Protein AF-0000000081689411 (afdb_homodimer)

pLDDT: mean 75.85, std 24.06, range [35.38, 98.88]

Nearest PDB structures (foldseek):
  2xac-assembly1_B  TM=9.131E-01  e=1.372E-13  Homo sapiens
  2c7w-assembly1_B  TM=8.868E-01  e=1.298E-13  Homo sapiens
  2xac-assembly1_A  TM=8.589E-01  e=7.054E-14  Homo sapiens
  1wq9-assembly1_B  TM=8.775E-01  e=4.631E-09  Daboia russelii russelii
  1wq8-assembly1_A  TM=8.478E-01  e=1.064E-08  Vipera aspis aspis

Solvent-accessible surface area (backbone atoms only — not comparable to full-atom values): 17034 Å² total; per-residue (Å²): 138,80,83,76,71,68,72,66,72,72,66,72,79,63,80,76,63,74,76,72,62,80,69,72,66,68,80,60,80,71,72,71,72,73,62,43,47,45,69,59,41,38,64,66,14,37,49,29,57,34,72,40,74,42,76,59,72,72,83,62,87,64,90,66,76,68,44,52,44,54,45,27,36,62,40,33,37,50,37,55,36,50,99,43,89,63,35,37,54,37,68,78,31,68,50,78,43,39,33,34,34,35,38,38,40,91,93,48,71,44,82,42,76,46,77,42,74,28,31,77,31,41,43,70,40,74,58,76,68,67,62,61,60,54,50,49,53,54,50,58,72,71,96,139,81,83,76,71,71,70,69,73,69,71,71,75,66,76,78,65,74,75,73,63,81,69,72,67,68,80,61,82,72,73,70,73,74,62,41,48,46,68,59,41,39,65,66,13,37,47,30,56,34,69,41,74,42,76,59,69,71,82,63,84,66,90,68,78,68,44,53,45,54,45,27,38,63,40,32,38,50,36,53,37,50,100,43,87,63,36,36,53,38,68,76,33,68,48,78,43,38,32,33,35,36,38,38,38,91,93,48,72,43,84,44,74,45,78,42,72,27,30,75,31,40,42,68,39,74,56,75,66,68,62,60,61,54,52,50,50,53,52,57,72,71,96

Structure (mmCIF, N/CA/C/O backbone):
data_AF-0000000081689411-model_v1
#
loop_
_entity.id
_entity.type
_entity.pdbx_description
1 polymer 'Vascular endothelial growth factor B'
#
loop_
_atom_site.group_PDB
_atom_site.id
_atom_site.type_symbol
_atom_site.label_atom_id
_atom_site.label_alt_id
_atom_site.label_comp_id
_atom_site.label_asym_id
_atom_site.label_entity_id
_atom_site.label_seq_id
_atom_site.pdbx_PDB_ins_code
_atom_site.Cartn_x
_atom_site.Cartn_y
_atom_site.Cartn_z
_atom_site.occupancy
_atom_site.B_iso_or_equiv
_atom_site.auth_seq_id
_atom_site.auth_comp_id
_atom_site.auth_asym_id
_atom_site.auth_atom_id
_atom_site.pdbx_PDB_model_num
ATOM 1 N N . MET A 1 1 ? 79.625 0.496 47.969 1 36 1 MET A N 1
ATOM 2 C CA . MET A 1 1 ? 78.188 0.434 47.844 1 36 1 MET A CA 1
ATOM 3 C C . MET A 1 1 ? 77.75 1.036 46.5 1 36 1 MET A C 1
ATOM 5 O O . MET A 1 1 ? 78.125 2.16 46.188 1 36 1 MET A O 1
ATOM 9 N N . SER A 1 2 ? 77.312 0.194 45.281 1 45.03 2 SER A N 1
ATOM 10 C CA . SER A 1 2 ? 77.312 0.283 43.844 1 45.03 2 SER A CA 1
ATOM 11 C C . SER A 1 2 ? 76.188 1.103 43.312 1 45.03 2 SER A C 1
ATOM 13 O O . SER A 1 2 ? 75.062 1 43.875 1 45.03 2 SER A O 1
ATOM 15 N N . PRO A 1 3 ? 76.375 2.379 42.75 1 55.69 3 PRO A N 1
ATOM 16 C CA . PRO A 1 3 ? 75.5 3.455 42.312 1 55.69 3 PRO A CA 1
ATOM 17 C C . PRO A 1 3 ? 74.375 2.969 41.375 1 55.69 3 PRO A C 1
ATOM 19 O O . PRO A 1 3 ? 73.5 3.748 41 1 55.69 3 PRO A O 1
ATOM 22 N N . LEU A 1 4 ? 74.5 1.721 40.781 1 51.88 4 LEU A N 1
ATOM 23 C CA . LEU A 1 4 ? 73.625 1.243 39.719 1 51.88 4 LEU A CA 1
ATOM 24 C C . LEU A 1 4 ? 72.25 1.013 40.188 1 51.88 4 LEU A C 1
ATOM 26 O O . LEU A 1 4 ? 71.312 0.823 39.375 1 51.88 4 LEU A O 1
ATOM 30 N N . LEU A 1 5 ? 71.938 0.82 41.5 1 50.09 5 LEU A N 1
ATOM 31 C CA . LEU A 1 5 ? 70.688 0.304 42 1 50.09 5 LEU A CA 1
ATOM 32 C C . LEU A 1 5 ? 69.562 1.363 41.875 1 50.09 5 LEU A C 1
ATOM 34 O O . LEU A 1 5 ? 68.375 1.051 42 1 50.09 5 LEU A O 1
ATOM 38 N N . ARG A 1 6 ? 69.938 2.643 41.844 1 43.47 6 ARG A N 1
ATOM 39 C CA . ARG A 1 6 ? 68.938 3.672 42.094 1 43.47 6 ARG A CA 1
ATOM 40 C C . ARG A 1 6 ? 68 3.803 40.906 1 43.47 6 ARG A C 1
ATOM 42 O O . ARG A 1 6 ? 66.875 4.344 41.031 1 43.47 6 ARG A O 1
ATOM 49 N N . ARG A 1 7 ? 68.5 3.498 39.719 1 44.28 7 ARG A N 1
ATOM 50 C CA . ARG A 1 7 ? 67.75 4.02 38.594 1 44.28 7 ARG A CA 1
ATOM 51 C C . ARG A 1 7 ? 66.5 3.221 38.344 1 44.28 7 ARG A C 1
ATOM 53 O O . ARG A 1 7 ? 65.688 3.561 37.469 1 44.28 7 ARG A O 1
ATOM 60 N N . LEU A 1 8 ? 66.312 2.053 39.031 1 43.28 8 LEU A N 1
ATOM 61 C CA . LEU A 1 8 ? 65.312 1.148 38.469 1 43.28 8 LEU A CA 1
ATOM 62 C C . LEU A 1 8 ? 63.938 1.599 38.844 1 43.28 8 LEU A C 1
ATOM 64 O O . LEU A 1 8 ? 62.969 1.192 38.188 1 43.28 8 LEU A O 1
ATOM 68 N N . LEU A 1 9 ? 63.844 2.307 39.969 1 40.19 9 LEU A N 1
ATOM 69 C CA . LEU A 1 9 ? 62.5 2.174 40.5 1 40.19 9 LEU A CA 1
ATOM 70 C C . LEU A 1 9 ? 61.531 3.104 39.781 1 40.19 9 LEU A C 1
ATOM 72 O O . LEU A 1 9 ? 60.344 3.182 40.156 1 40.19 9 LEU A O 1
ATOM 76 N N . LEU A 1 10 ? 62 4.016 38.906 1 39.66 10 LEU A N 1
ATOM 77 C CA . LEU A 1 10 ? 61.125 5.141 38.656 1 39.66 10 LEU A CA 1
ATOM 78 C C . LEU A 1 10 ? 59.969 4.734 37.75 1 39.66 10 LEU A C 1
ATOM 80 O O . LEU A 1 10 ? 59.094 5.559 37.438 1 39.66 10 LEU A O 1
ATOM 84 N N . ALA A 1 11 ? 60 3.553 37.125 1 39.16 11 ALA A N 1
ATOM 85 C CA . ALA A 1 11 ? 59.219 3.547 35.906 1 39.16 11 ALA A CA 1
ATOM 86 C C . ALA A 1 11 ? 57.719 3.512 36.188 1 39.16 11 ALA A C 1
ATOM 88 O O . ALA A 1 11 ? 56.906 3.684 35.281 1 39.16 11 ALA A O 1
ATOM 89 N N . ALA A 1 12 ? 57.312 3.029 37.312 1 41.09 12 ALA A N 1
ATOM 90 C CA . ALA A 1 12 ? 56 2.408 37.25 1 41.09 12 ALA A CA 1
ATOM 91 C C . ALA A 1 12 ? 54.906 3.461 37.25 1 41.09 12 ALA A C 1
ATOM 93 O O . ALA A 1 12 ? 53.719 3.129 37.344 1 41.09 12 ALA A O 1
ATOM 94 N N . LEU A 1 13 ? 55.25 4.629 37.5 1 42.66 13 LEU A N 1
ATOM 95 C CA . LEU A 1 13 ? 54.062 5.449 37.781 1 42.66 13 LEU A CA 1
ATOM 96 C C . LEU A 1 13 ? 53.219 5.641 36.531 1 42.66 13 LEU A C 1
ATOM 98 O O . LEU A 1 13 ? 53.219 6.727 35.938 1 42.66 13 LEU A O 1
ATOM 102 N N . LEU A 1 14 ? 53.344 4.691 35.562 1 36.78 14 LEU A N 1
ATOM 103 C CA . LEU A 1 14 ? 52.625 5.016 34.344 1 36.78 14 LEU A CA 1
ATOM 104 C C . LEU A 1 14 ? 51.188 5.441 34.656 1 36.78 14 LEU A C 1
ATOM 106 O O . LEU A 1 14 ? 50.688 5.156 35.75 1 36.78 14 LEU A O 1
ATOM 110 N N . GLN A 1 15 ? 50.438 5.891 33.531 1 42.25 15 GLN A N 1
ATOM 111 C CA . GLN A 1 15 ? 49.406 6.762 32.938 1 42.25 15 GLN A CA 1
ATOM 112 C C . GLN A 1 15 ? 48 6.281 33.281 1 42.25 15 GLN A C 1
ATOM 114 O O . GLN A 1 15 ? 47.531 5.297 32.719 1 42.25 15 GLN A O 1
ATOM 119 N N . LEU A 1 16 ? 47.75 6.02 34.562 1 43.03 16 LEU A N 1
ATOM 120 C CA . LEU A 1 16 ? 46.344 5.738 34.781 1 43.03 16 LEU A CA 1
ATOM 121 C C . LEU A 1 16 ? 45.469 6.809 34.156 1 43.03 16 LEU A C 1
ATOM 123 O O . LEU A 1 16 ? 45.344 7.91 34.688 1 43.03 16 LEU A O 1
ATOM 127 N N . ALA A 1 17 ? 45.688 7.109 32.844 1 45.69 17 ALA A N 1
ATOM 128 C CA . ALA A 1 17 ? 44.719 8.031 32.281 1 45.69 17 ALA A CA 1
ATOM 129 C C . ALA A 1 17 ? 43.281 7.598 32.625 1 45.69 17 ALA A C 1
ATOM 131 O O . ALA A 1 17 ? 42.938 6.418 32.5 1 45.69 17 ALA A O 1
ATOM 132 N N . PRO A 1 18 ? 42.656 8.289 33.656 1 48.94 18 PRO A N 1
ATOM 133 C CA . PRO A 1 18 ? 41.25 7.965 33.875 1 48.94 18 PRO A CA 1
ATOM 134 C C . PRO A 1 18 ? 40.5 7.754 32.531 1 48.94 18 PRO A C 1
ATOM 136 O O . PRO A 1 18 ? 40.875 8.336 31.516 1 48.94 18 PRO A O 1
ATOM 139 N N . ALA A 1 19 ? 40.156 6.48 32.219 1 45.59 19 ALA A N 1
ATOM 140 C CA . ALA A 1 19 ? 39.219 6.227 31.141 1 45.59 19 ALA A CA 1
ATOM 141 C C . ALA A 1 19 ? 38.062 7.227 31.156 1 45.59 19 ALA A C 1
ATOM 143 O O . ALA A 1 19 ? 37.312 7.297 32.125 1 45.59 19 ALA A O 1
ATOM 144 N N . GLN A 1 20 ? 38.375 8.492 30.75 1 45.47 20 GLN A N 1
ATOM 145 C CA . GLN A 1 20 ? 37.188 9.336 30.562 1 45.47 20 GLN A CA 1
ATOM 146 C C . GLN A 1 20 ? 36.062 8.555 29.906 1 45.47 20 GLN A C 1
ATOM 148 O O . GLN A 1 20 ? 36.281 7.828 28.938 1 45.47 20 GLN A O 1
ATOM 153 N N . GLY A 1 21 ? 35.219 7.953 30.719 1 43.81 21 GLY A N 1
ATOM 154 C CA . GLY A 1 21 ? 34.031 7.312 30.172 1 43.81 21 GLY A CA 1
ATOM 155 C C . GLY A 1 21 ? 33.438 8.039 28.969 1 43.81 21 GLY A C 1
ATOM 156 O O . GLY A 1 21 ? 33.781 9.203 28.734 1 43.81 21 GLY A O 1
ATOM 157 N N . PRO A 1 22 ? 33.125 7.312 27.922 1 45.5 22 PRO A N 1
ATOM 158 C CA . PRO A 1 22 ? 32.531 7.973 26.766 1 45.5 22 PRO A CA 1
ATOM 159 C C . PRO A 1 22 ? 31.547 9.07 27.156 1 45.5 22 PRO A C 1
ATOM 161 O O . PRO A 1 22 ? 30.719 8.875 28.047 1 45.5 22 PRO A O 1
ATOM 164 N N . VAL A 1 23 ? 32.062 10.336 27.406 1 43.22 23 VAL A N 1
ATOM 165 C CA . VAL A 1 23 ? 31.062 11.414 27.422 1 43.22 23 VAL A CA 1
ATOM 166 C C . VAL A 1 23 ? 29.953 11.109 26.422 1 43.22 23 VAL A C 1
ATOM 168 O O . VAL A 1 23 ? 30.203 10.906 25.234 1 43.22 23 VAL A O 1
ATOM 171 N N . SER A 1 24 ? 28.891 10.453 26.828 1 40.69 24 SER A N 1
ATOM 172 C CA . SER A 1 24 ? 27.719 10.484 25.969 1 40.69 24 SER A CA 1
ATOM 173 C C . SER A 1 24 ? 27.547 11.852 25.328 1 40.69 24 SER A C 1
ATOM 175 O O . SER A 1 24 ? 27.438 12.867 26.016 1 40.69 24 SER A O 1
ATOM 177 N N . GLN A 1 25 ? 28.406 12.109 24.266 1 41.09 25 GLN A N 1
ATOM 178 C CA . GLN A 1 25 ? 28.109 13.328 23.516 1 41.09 25 GLN A CA 1
ATOM 179 C C . GLN A 1 25 ? 26.641 13.703 23.641 1 41.09 25 GLN A C 1
ATOM 181 O O . GLN A 1 25 ? 25.766 12.828 23.609 1 41.09 25 GLN A O 1
ATOM 186 N N . PRO A 1 26 ? 26.281 14.742 24.438 1 43.5 26 PRO A N 1
ATOM 187 C CA . PRO A 1 26 ? 24.891 15.156 24.281 1 43.5 26 PRO A CA 1
ATOM 188 C C . PRO A 1 26 ? 24.328 14.867 22.891 1 43.5 26 PRO A C 1
ATOM 190 O O . PRO A 1 26 ? 25.094 14.781 21.922 1 43.5 26 PRO A O 1
ATOM 193 N N . ASP A 1 27 ? 23.188 14.195 22.797 1 40.81 27 ASP A N 1
ATOM 194 C CA . ASP A 1 27 ? 22.469 14.195 21.531 1 40.81 27 ASP A CA 1
ATOM 195 C C . ASP A 1 27 ? 22.719 15.492 20.766 1 40.81 27 ASP A C 1
ATOM 197 O O . ASP A 1 27 ? 22.562 16.578 21.312 1 40.81 27 ASP A O 1
ATOM 201 N N . ALA A 1 28 ? 23.828 15.594 19.891 1 43.38 28 ALA A N 1
ATOM 202 C CA . ALA A 1 28 ? 23.969 16.734 19 1 43.38 28 ALA A CA 1
ATOM 203 C C . ALA A 1 28 ? 22.641 17.5 18.859 1 43.38 28 ALA A C 1
ATOM 205 O O . ALA A 1 28 ? 21.578 16.922 19.062 1 43.38 28 ALA A O 1
ATOM 206 N N . PRO A 1 29 ? 22.594 18.797 18.797 1 42.62 29 PRO A N 1
ATOM 207 C CA . PRO A 1 29 ? 21.328 19.438 18.422 1 42.62 29 PRO A CA 1
ATOM 208 C C . PRO A 1 29 ? 20.438 18.531 17.562 1 42.62 29 PRO A C 1
ATOM 210 O O . PRO A 1 29 ? 20.953 17.688 16.812 1 42.62 29 PRO A O 1
ATOM 213 N N . GLY A 1 30 ? 19.266 18.141 18.016 1 41.47 30 GLY A N 1
ATOM 214 C CA . GLY A 1 30 ? 18.188 17.375 17.406 1 41.47 30 GLY A CA 1
ATOM 215 C C . GLY A 1 30 ? 18.141 17.5 15.898 1 41.47 30 GLY A C 1
ATOM 216 O O . GLY A 1 30 ? 18.172 18.609 15.359 1 41.47 30 GLY A O 1
ATOM 217 N N . HIS A 1 31 ? 18.922 16.797 15.109 1 46.66 31 HIS A N 1
ATOM 218 C CA . HIS A 1 31 ? 18.656 16.703 13.68 1 46.66 31 HIS A CA 1
ATOM 219 C C . HIS A 1 31 ? 17.234 17.156 13.352 1 46.66 31 HIS A C 1
ATOM 221 O O . HIS A 1 31 ? 16.266 16.469 13.688 1 46.66 31 HIS A O 1
ATOM 227 N N . GLN A 1 32 ? 16.953 18.328 13.586 1 52.88 32 GLN A N 1
ATOM 228 C CA . GLN A 1 32 ? 15.656 18.812 13.102 1 52.88 32 GLN A CA 1
ATOM 229 C C . GLN A 1 32 ? 15.203 18.031 11.875 1 52.88 32 GLN A C 1
ATOM 231 O O . GLN A 1 32 ? 15.859 18.062 10.836 1 52.88 32 GLN A O 1
ATOM 236 N N . LYS A 1 33 ? 14.75 16.891 12.055 1 65.88 33 LYS A N 1
ATOM 237 C CA . LYS A 1 33 ? 14.227 16.078 10.969 1 65.88 33 LYS A CA 1
ATOM 238 C C . LYS A 1 33 ? 13.57 16.938 9.891 1 65.88 33 LYS A C 1
ATOM 240 O O . LYS A 1 33 ? 12.75 17.812 10.195 1 65.88 33 LYS A O 1
ATOM 245 N N . LYS A 1 34 ? 14.258 17.141 8.742 1 86.31 34 LYS A N 1
ATOM 246 C CA . LYS A 1 34 ? 13.844 17.859 7.539 1 86.31 34 LYS A CA 1
ATOM 247 C C . LYS A 1 34 ? 12.359 17.672 7.266 1 86.31 34 LYS A C 1
ATOM 249 O O . LYS A 1 34 ? 11.852 16.547 7.348 1 86.31 34 LYS A O 1
ATOM 254 N N . VAL A 1 35 ? 11.625 18.828 7.223 1 96.5 35 VAL A N 1
ATOM 255 C CA . VAL A 1 35 ? 10.211 18.828 6.848 1 96.5 35 VAL A CA 1
ATOM 256 C C . VAL A 1 35 ? 10.07 18.531 5.359 1 96.5 35 VAL A C 1
ATOM 258 O O . VAL A 1 35 ? 10.742 19.141 4.527 1 96.5 35 VAL A O 1
ATOM 261 N N . VAL A 1 36 ? 9.312 17.562 5.051 1 98.06 36 VAL A N 1
ATOM 262 C CA . VAL A 1 36 ? 9.023 17.281 3.648 1 98.06 36 VAL A CA 1
ATOM 263 C C . VAL A 1 36 ? 8.227 18.438 3.039 1 98.06 36 VAL A C 1
ATOM 265 O O . VAL A 1 36 ? 7.191 18.828 3.578 1 98.06 36 VAL A O 1
ATOM 268 N N . SER A 1 37 ? 8.711 18.969 1.986 1 98.25 37 SER A N 1
ATOM 269 C CA . SER A 1 37 ? 8.086 20.125 1.372 1 98.25 37 SER A CA 1
ATOM 270 C C . SER A 1 37 ? 6.695 19.797 0.844 1 98.25 37 SER A C 1
ATOM 272 O O . SER A 1 37 ? 6.406 18.641 0.536 1 98.25 37 SER A O 1
ATOM 274 N N . TRP A 1 38 ? 5.91 20.812 0.629 1 98 38 TRP A N 1
ATOM 275 C CA . TRP A 1 38 ? 4.551 20.625 0.137 1 98 38 TRP A CA 1
ATOM 276 C C . TRP A 1 38 ? 4.555 20 -1.255 1 98 38 TRP A C 1
ATOM 278 O O . TRP A 1 38 ? 3.746 19.125 -1.548 1 98 38 TRP A O 1
ATOM 288 N N . ILE A 1 39 ? 5.438 20.484 -2.088 1 98.06 39 ILE A N 1
ATOM 289 C CA . ILE A 1 39 ? 5.504 19.984 -3.457 1 98.06 39 ILE A CA 1
ATOM 290 C C . ILE A 1 39 ? 5.812 18.484 -3.449 1 98.06 39 ILE A C 1
ATOM 292 O O . ILE A 1 39 ? 5.227 17.719 -4.219 1 98.06 39 ILE A O 1
ATOM 296 N N . ASP A 1 40 ? 6.746 18.094 -2.637 1 98.12 40 ASP A N 1
ATOM 297 C CA . ASP A 1 40 ? 7.113 16.672 -2.541 1 98.12 40 ASP A CA 1
ATOM 298 C C . ASP A 1 40 ? 5.969 15.852 -1.963 1 98.12 40 ASP A C 1
ATOM 300 O O . ASP A 1 40 ? 5.695 14.742 -2.436 1 98.12 40 ASP A O 1
ATOM 304 N N . VAL A 1 41 ? 5.281 16.406 -0.93 1 98.38 41 VAL A N 1
ATOM 305 C CA . VAL A 1 41 ? 4.145 15.719 -0.33 1 98.38 41 VAL A CA 1
ATOM 306 C C . VAL A 1 41 ? 3.061 15.492 -1.383 1 98.38 41 VAL A C 1
ATOM 308 O O . VAL A 1 41 ? 2.566 14.375 -1.544 1 98.38 41 VAL A O 1
ATOM 311 N N . TYR A 1 42 ? 2.766 16.562 -2.15 1 97.75 42 TYR A N 1
ATOM 312 C CA . TYR A 1 42 ? 1.709 16.5 -3.154 1 97.75 42 TYR A CA 1
ATOM 313 C C . TYR A 1 42 ? 2.051 15.508 -4.254 1 97.75 42 TYR A C 1
ATOM 315 O O . TYR A 1 42 ? 1.226 14.664 -4.617 1 97.75 42 TYR A O 1
ATOM 323 N N . ALA A 1 43 ? 3.246 15.492 -4.73 1 98.12 43 ALA A N 1
ATOM 324 C CA . ALA A 1 43 ? 3.68 14.641 -5.836 1 98.12 43 ALA A CA 1
ATOM 325 C C . ALA A 1 43 ? 3.613 13.164 -5.449 1 98.12 43 ALA A C 1
ATOM 327 O O . ALA A 1 43 ? 3.236 12.32 -6.266 1 98.12 43 ALA A O 1
ATOM 328 N N . ARG A 1 44 ? 3.947 12.875 -4.242 1 98.31 44 ARG A N 1
ATOM 329 C CA . ARG A 1 44 ? 3.998 11.484 -3.795 1 98.31 44 ARG A CA 1
ATOM 330 C C . ARG A 1 44 ? 2.598 10.945 -3.525 1 98.31 44 ARG A C 1
ATOM 332 O O . ARG A 1 44 ? 2.377 9.734 -3.566 1 98.31 44 ARG A O 1
ATOM 339 N N . ALA A 1 45 ? 1.71 11.875 -3.357 1 98.38 45 ALA A N 1
ATOM 340 C CA . ALA A 1 45 ? 0.396 11.445 -2.887 1 98.38 45 ALA A CA 1
ATOM 341 C C . ALA A 1 45 ? -0.586 11.312 -4.047 1 98.38 45 ALA A C 1
ATOM 343 O O . ALA A 1 45 ? -1.661 10.727 -3.895 1 98.38 45 ALA A O 1
ATOM 344 N N . THR A 1 46 ? -0.19 11.797 -5.148 1 98.44 46 THR A N 1
ATOM 345 C CA . THR A 1 46 ? -1.107 11.875 -6.277 1 98.44 46 THR A CA 1
ATOM 346 C C . THR A 1 46 ? -1.476 10.477 -6.77 1 98.44 46 THR A C 1
ATOM 348 O O . THR A 1 46 ? -0.754 9.516 -6.512 1 98.44 46 THR A O 1
ATOM 351 N N . CYS A 1 47 ? -2.598 10.359 -7.5 1 98.81 47 CYS A N 1
ATOM 352 C CA . CYS A 1 47 ? -3.121 9.141 -8.109 1 98.81 47 CYS A CA 1
ATOM 353 C C . CYS A 1 47 ? -2.104 8.531 -9.07 1 98.81 47 CYS A C 1
ATOM 355 O O . CYS A 1 47 ? -1.759 9.141 -10.086 1 98.81 47 CYS A O 1
ATOM 357 N N . GLN A 1 48 ? -1.645 7.305 -8.812 1 98.81 48 GLN A N 1
ATOM 358 C CA . GLN A 1 48 ? -0.636 6.602 -9.594 1 98.81 48 GLN A CA 1
ATOM 359 C C . GLN A 1 48 ? -0.579 5.121 -9.219 1 98.81 48 GLN A C 1
ATOM 361 O O . GLN A 1 48 ? -1.117 4.719 -8.188 1 98.81 48 GLN A O 1
ATOM 366 N N . PRO A 1 49 ? 0.027 4.336 -10.055 1 98.88 49 PRO A N 1
ATOM 367 C CA . PRO A 1 49 ? 0.248 2.955 -9.617 1 98.88 49 PRO A CA 1
ATOM 368 C C . PRO A 1 49 ? 1.122 2.865 -8.367 1 98.88 49 PRO A C 1
ATOM 370 O O . PRO A 1 49 ? 2.127 3.574 -8.258 1 98.88 49 PRO A O 1
ATOM 373 N N . ARG A 1 50 ? 0.689 2.018 -7.434 1 98.81 50 ARG A N 1
ATOM 374 C CA . ARG A 1 50 ? 1.409 1.836 -6.18 1 98.81 50 ARG A CA 1
ATOM 375 C C . ARG A 1 50 ? 1.53 0.357 -5.824 1 98.81 50 ARG A C 1
ATOM 377 O O . ARG A 1 50 ? 0.606 -0.422 -6.066 1 98.81 50 ARG A O 1
ATOM 384 N N . GLU A 1 51 ? 2.645 0.103 -5.266 1 98.62 51 GLU A N 1
ATOM 385 C CA . GLU A 1 51 ? 2.828 -1.271 -4.809 1 98.62 51 GLU A CA 1
ATOM 386 C C . GLU A 1 51 ? 1.961 -1.571 -3.59 1 98.62 51 GLU A C 1
ATOM 388 O O . GLU A 1 51 ? 2.029 -0.861 -2.584 1 98.62 51 GLU A O 1
ATOM 393 N N . VAL A 1 52 ? 1.12 -2.623 -3.676 1 98.31 52 VAL A N 1
ATOM 394 C CA . VAL A 1 52 ? 0.269 -3.014 -2.557 1 98.31 52 VAL A CA 1
ATOM 395 C C . VAL A 1 52 ? 0.424 -4.508 -2.285 1 98.31 52 VAL A C 1
ATOM 397 O O . VAL A 1 52 ? 0.822 -5.266 -3.172 1 98.31 52 VAL A O 1
ATOM 400 N N . VAL A 1 53 ? 0.194 -4.805 -1.091 1 97.88 53 VAL A N 1
ATOM 401 C CA . VAL A 1 53 ? 0.236 -6.203 -0.679 1 97.88 53 VAL A CA 1
ATOM 402 C C . VAL A 1 53 ? -1.135 -6.844 -0.885 1 97.88 53 VAL A C 1
ATOM 404 O O . VAL A 1 53 ? -2.15 -6.309 -0.438 1 97.88 53 VAL A O 1
ATOM 407 N N . VAL A 1 54 ? -1.152 -7.988 -1.494 1 96.25 54 VAL A N 1
ATOM 408 C CA . VAL A 1 54 ? -2.389 -8.727 -1.738 1 96.25 54 VAL A CA 1
ATOM 409 C C . VAL A 1 54 ? -2.277 -10.133 -1.157 1 96.25 54 VAL A C 1
ATOM 411 O O . VAL A 1 54 ? -1.368 -10.891 -1.513 1 96.25 54 VAL A O 1
ATOM 414 N N . PRO A 1 55 ? -3.189 -10.484 -0.266 1 93.81 55 PRO A N 1
ATOM 415 C CA . PRO A 1 55 ? -3.152 -11.859 0.245 1 93.81 55 PRO A CA 1
ATOM 416 C C . PRO A 1 55 ? -3.457 -12.898 -0.831 1 93.81 55 PRO A C 1
ATOM 418 O O . PRO A 1 55 ? -4.285 -12.656 -1.713 1 93.81 55 PRO A O 1
ATOM 421 N N . LEU A 1 56 ? -2.734 -13.945 -0.741 1 90.69 56 LEU A N 1
ATOM 422 C CA . LEU A 1 56 ? -3.039 -15.055 -1.638 1 90.69 56 LEU A CA 1
ATOM 423 C C . LEU A 1 56 ? -3.975 -16.062 -0.968 1 90.69 56 LEU A C 1
ATOM 425 O O . LEU A 1 56 ? -3.766 -16.438 0.188 1 90.69 56 LEU A O 1
ATOM 429 N N . THR A 1 57 ? -5.297 -16 -1.292 1 78 57 THR A N 1
ATOM 430 C CA . THR A 1 57 ? -6.207 -17 -0.731 1 78 57 THR A CA 1
ATOM 431 C C . THR A 1 57 ? -6.664 -17.969 -1.807 1 78 57 THR A C 1
ATOM 433 O O . THR A 1 57 ? -6.809 -17.609 -2.973 1 78 57 THR A O 1
ATOM 436 N N . MET A 1 58 ? -6.348 -19.156 -1.64 1 59.69 58 MET A N 1
ATOM 437 C CA . MET A 1 58 ? -6.902 -20.125 -2.584 1 59.69 58 MET A CA 1
ATOM 438 C C . MET A 1 58 ? -8.359 -20.422 -2.26 1 59.69 58 MET A C 1
ATOM 440 O O . MET A 1 58 ? -8.75 -20.469 -1.091 1 59.69 58 MET A O 1
ATOM 444 N N . GLU A 1 59 ? -9.305 -19.875 -3.207 1 54.78 59 GLU A N 1
ATOM 445 C CA . GLU A 1 59 ? -10.664 -20.406 -3.043 1 54.78 59 GLU A CA 1
ATOM 446 C C . GLU A 1 59 ? -10.648 -21.891 -2.727 1 54.78 59 GLU A C 1
ATOM 448 O O . GLU A 1 59 ? -10.078 -22.688 -3.479 1 54.78 59 GLU A O 1
ATOM 453 N N . LEU A 1 60 ? -10.344 -22.094 -1.636 1 49.69 60 LEU A N 1
ATOM 454 C CA . LEU A 1 60 ? -10.25 -23.5 -1.275 1 49.69 60 LEU A CA 1
ATOM 455 C C . LEU A 1 60 ? -11.508 -24.266 -1.695 1 49.69 60 LEU A C 1
ATOM 457 O O . LEU A 1 60 ? -12.617 -23.859 -1.364 1 49.69 60 LEU A O 1
ATOM 461 N N . MET A 1 61 ? -11.602 -24.641 -2.814 1 49.06 61 MET A N 1
ATOM 462 C CA . MET A 1 61 ? -12.758 -25.5 -3.088 1 49.06 61 MET A CA 1
ATOM 463 C C . MET A 1 61 ? -12.648 -26.828 -2.332 1 49.06 61 MET A C 1
ATOM 465 O O . MET A 1 61 ? -13.625 -27.562 -2.229 1 49.06 61 MET A O 1
ATOM 469 N N . GLY A 1 62 ? -11.477 -27.203 -1.577 1 50.31 62 GLY A N 1
ATOM 470 C CA . GLY A 1 62 ? -11.461 -28.484 -0.906 1 50.31 62 GLY A CA 1
ATOM 471 C C . GLY A 1 62 ? -10.719 -28.469 0.417 1 50.31 62 GLY A C 1
ATOM 472 O O . GLY A 1 62 ? -10.352 -27.391 0.908 1 50.31 62 GLY A O 1
ATOM 473 N N . THR A 1 63 ? -10.766 -29.656 1.331 1 50.75 63 THR A N 1
ATOM 474 C CA . THR A 1 63 ? -10.438 -30 2.711 1 50.75 63 THR A CA 1
ATOM 475 C C . THR A 1 63 ? -8.969 -29.75 3.002 1 50.75 63 THR A C 1
ATOM 477 O O . THR A 1 63 ? -8.531 -29.828 4.152 1 50.75 63 THR A O 1
ATOM 480 N N . VAL A 1 64 ? -8.141 -29.984 2.08 1 52.91 64 VAL A N 1
ATOM 481 C CA . VAL A 1 64 ? -6.742 -30.016 2.488 1 52.91 64 VAL A CA 1
ATOM 482 C C . VAL A 1 64 ? -6.199 -28.594 2.58 1 52.91 64 VAL A C 1
ATOM 484 O O . VAL A 1 64 ? -6.453 -27.766 1.7 1 52.91 64 VAL A O 1
ATOM 487 N N . ALA A 1 65 ? -5.863 -28.328 3.709 1 57.59 65 ALA A N 1
ATOM 488 C CA . ALA A 1 65 ? -5.297 -27.031 4.059 1 57.59 65 ALA A CA 1
ATOM 489 C C . ALA A 1 65 ? -4.145 -26.656 3.127 1 57.59 65 ALA A C 1
ATOM 491 O O . ALA A 1 65 ? -3.127 -27.359 3.088 1 57.59 65 ALA A O 1
ATOM 492 N N . LYS A 1 66 ? -4.379 -26.203 1.913 1 66.38 66 LYS A N 1
ATOM 493 C CA . LYS A 1 66 ? -3.318 -25.766 1.015 1 66.38 66 LYS A CA 1
ATOM 494 C C . LYS A 1 66 ? -2.768 -24.406 1.441 1 66.38 66 LYS A C 1
ATOM 496 O O . LYS A 1 66 ? -3.529 -23.516 1.827 1 66.38 66 LYS A O 1
ATOM 501 N N . GLN A 1 67 ? -1.376 -24.547 1.636 1 84 67 GLN A N 1
ATOM 502 C CA . GLN A 1 67 ? -0.694 -23.297 1.964 1 84 67 GLN A CA 1
ATOM 503 C C . GLN A 1 67 ? 0.062 -22.75 0.756 1 84 67 GLN A C 1
ATOM 505 O O . GLN A 1 67 ? 0.762 -23.5 0.066 1 84 67 GLN A O 1
ATOM 510 N N . LEU A 1 68 ? -0.146 -21.562 0.434 1 89.81 68 LEU A N 1
ATOM 511 C CA . LEU A 1 68 ? 0.646 -20.859 -0.576 1 89.81 68 LEU A CA 1
ATOM 512 C C . LEU A 1 68 ? 1.808 -20.109 0.066 1 89.81 68 LEU A C 1
ATOM 514 O O . LEU A 1 68 ? 1.645 -19.484 1.115 1 89.81 68 LEU A O 1
ATOM 518 N N . VAL A 1 69 ? 2.914 -20.328 -0.616 1 92.81 69 VAL A N 1
ATOM 519 C CA . VAL A 1 69 ? 4.109 -19.656 -0.114 1 92.81 69 VAL A CA 1
ATOM 520 C C . VAL A 1 69 ? 4.742 -18.828 -1.227 1 92.81 69 VAL A C 1
ATOM 522 O O . VAL A 1 69 ? 5.246 -19.375 -2.211 1 92.81 69 VAL A O 1
ATOM 525 N N . PRO A 1 70 ? 4.914 -17.5 -1.043 1 94.88 70 PRO A N 1
ATOM 526 C CA . PRO A 1 70 ? 4.387 -16.781 0.119 1 94.88 70 PRO A CA 1
ATOM 527 C C . PRO A 1 70 ? 2.859 -16.734 0.137 1 94.88 70 PRO A C 1
ATOM 529 O O . PRO A 1 70 ? 2.213 -17.156 -0.827 1 94.88 70 PRO A O 1
ATOM 532 N N . SER A 1 71 ? 2.322 -16.281 1.314 1 93.12 71 SER A N 1
ATOM 533 C CA . SER A 1 71 ? 0.875 -16.234 1.486 1 93.12 71 SER A CA 1
ATOM 534 C C . SER A 1 71 ? 0.31 -14.906 0.965 1 93.12 71 SER A C 1
ATOM 536 O O . SER A 1 71 ? -0.895 -14.664 1.061 1 93.12 71 SER A O 1
ATOM 538 N N . CYS A 1 72 ? 1.204 -14 0.569 1 96.19 72 CYS A N 1
ATOM 539 C CA . CYS A 1 72 ? 0.809 -12.742 -0.061 1 96.19 72 CYS A CA 1
ATOM 540 C C . CYS A 1 72 ? 1.784 -12.359 -1.167 1 96.19 72 CYS A C 1
ATOM 542 O O . CYS A 1 72 ? 2.852 -12.961 -1.296 1 96.19 72 CYS A O 1
ATOM 544 N N . VAL A 1 73 ? 1.42 -11.445 -1.971 1 97.69 73 VAL A N 1
ATOM 545 C CA . VAL A 1 73 ? 2.289 -10.938 -3.023 1 97.69 73 VAL A CA 1
ATOM 546 C C . VAL A 1 73 ? 2.127 -9.422 -3.133 1 97.69 73 VAL A C 1
ATOM 548 O O . VAL A 1 73 ? 1.2 -8.844 -2.557 1 97.69 73 VAL A O 1
ATOM 551 N N . THR A 1 74 ? 3.055 -8.805 -3.816 1 98.38 74 THR A N 1
ATOM 552 C CA . THR A 1 74 ? 2.922 -7.379 -4.102 1 98.38 74 THR A CA 1
ATOM 553 C C . THR A 1 74 ? 2.598 -7.152 -5.574 1 98.38 74 THR A C 1
ATOM 555 O O . THR A 1 74 ? 3.137 -7.832 -6.449 1 98.38 74 THR A O 1
ATOM 558 N N . VAL A 1 75 ? 1.683 -6.309 -5.801 1 98.25 75 VAL A N 1
ATOM 559 C CA . VAL A 1 75 ? 1.315 -5.922 -7.16 1 98.25 75 VAL A CA 1
ATOM 560 C C . VAL A 1 75 ? 1.109 -4.41 -7.23 1 98.25 75 VAL A C 1
ATOM 562 O O . VAL A 1 75 ? 0.905 -3.758 -6.203 1 98.25 75 VAL A O 1
ATOM 565 N N . GLN A 1 76 ? 1.165 -3.898 -8.461 1 98.62 76 GLN A N 1
ATOM 566 C CA . GLN A 1 76 ? 0.872 -2.486 -8.68 1 98.62 76 GLN A CA 1
ATOM 567 C C . GLN A 1 76 ? -0.628 -2.252 -8.828 1 98.62 76 GLN A C 1
ATOM 569 O O . GLN A 1 76 ? -1.275 -2.869 -9.68 1 98.62 76 GLN A O 1
ATOM 574 N N . ARG A 1 77 ? -1.196 -1.369 -7.973 1 98.81 77 ARG A N 1
ATOM 575 C CA . ARG A 1 77 ? -2.594 -0.957 -8.055 1 98.81 77 ARG A CA 1
ATOM 576 C C . ARG A 1 77 ? -2.725 0.559 -7.941 1 98.81 77 ARG A C 1
ATOM 578 O O . ARG A 1 77 ? -1.956 1.203 -7.227 1 98.81 77 ARG A O 1
ATOM 585 N N . CYS A 1 78 ? -3.666 1.068 -8.648 1 98.88 78 CYS A N 1
ATOM 586 C CA . CYS A 1 78 ? -3.877 2.51 -8.586 1 98.88 78 CYS A CA 1
ATOM 587 C C . CYS A 1 78 ? -4.297 2.939 -7.184 1 98.88 78 CYS A C 1
ATOM 589 O O . CYS A 1 78 ? -5.152 2.305 -6.562 1 98.88 78 CYS A O 1
ATOM 591 N N . GLY A 1 79 ? -3.658 4.055 -6.746 1 98.56 79 GLY A N 1
ATOM 592 C CA . GLY A 1 79 ? -3.979 4.637 -5.449 1 98.56 79 GLY A CA 1
ATOM 593 C C . GLY A 1 79 ? -3.475 6.059 -5.293 1 98.56 79 GLY A C 1
ATOM 594 O O . GLY A 1 79 ? -2.746 6.562 -6.152 1 98.56 79 GLY A O 1
ATOM 595 N N . GLY A 1 80 ? -3.793 6.625 -4.18 1 98.38 80 GLY A N 1
ATOM 596 C CA . GLY A 1 80 ? -3.537 8.039 -3.947 1 98.38 80 GLY A CA 1
ATOM 597 C C . GLY A 1 80 ? -4.793 8.891 -3.992 1 98.38 80 GLY A C 1
ATOM 598 O O . GLY A 1 80 ? -5.906 8.359 -4.016 1 98.38 80 GLY A O 1
ATOM 599 N N . CYS A 1 81 ? -4.566 10.164 -3.904 1 96.75 81 CYS A N 1
ATOM 600 C CA . CYS A 1 81 ? -5.727 11.039 -3.85 1 96.75 81 CYS A CA 1
ATOM 601 C C . CYS A 1 81 ? -5.805 11.922 -5.094 1 96.75 81 CYS A C 1
ATOM 603 O O . CYS A 1 81 ? -4.809 12.094 -5.801 1 96.75 81 CYS A O 1
ATOM 605 N N . CYS A 1 82 ? -6.949 12.398 -5.336 1 97 82 CYS A N 1
ATOM 606 C CA . CYS A 1 82 ? -7.234 13.297 -6.453 1 97 82 CYS A CA 1
ATOM 607 C C . CYS A 1 82 ? -7.418 14.727 -5.965 1 97 82 CYS A C 1
ATOM 609 O O . CYS A 1 82 ? -7.645 14.961 -4.777 1 97 82 CYS A O 1
ATOM 611 N N . PRO A 1 83 ? -7.23 15.742 -6.875 1 92.81 83 PRO A N 1
ATOM 612 C CA . PRO A 1 83 ? -7.328 17.141 -6.457 1 92.81 83 PRO A CA 1
ATOM 613 C C . PRO A 1 83 ? -8.734 17.531 -5.992 1 92.81 83 PRO A C 1
ATOM 615 O O . PRO A 1 83 ? -8.891 18.453 -5.188 1 92.81 83 PRO A O 1
ATOM 618 N N . ASP A 1 84 ? -9.688 16.797 -6.469 1 89 84 ASP A N 1
ATOM 619 C CA . ASP A 1 84 ? -11.086 17.078 -6.145 1 89 84 ASP A CA 1
ATOM 620 C C . ASP A 1 84 ? -11.766 15.852 -5.539 1 89 84 ASP A C 1
ATOM 622 O O . ASP A 1 84 ? -11.57 14.727 -6.004 1 89 84 ASP A O 1
ATOM 626 N N . ASP A 1 85 ? -12.719 16.094 -4.641 1 84.81 85 ASP A N 1
ATOM 627 C CA . ASP A 1 85 ? -13.406 15 -3.949 1 84.81 85 ASP A CA 1
ATOM 628 C C . ASP A 1 85 ? -14.383 14.281 -4.883 1 84.81 85 ASP A C 1
ATOM 630 O O . ASP A 1 85 ? -14.781 13.148 -4.617 1 84.81 85 ASP A O 1
ATOM 634 N N . GLY A 1 86 ? -14.781 14.984 -5.832 1 92 86 GLY A N 1
ATOM 635 C CA . GLY A 1 86 ? -15.695 14.375 -6.789 1 92 86 GLY A CA 1
ATOM 636 C C . GLY A 1 86 ? -15.008 13.406 -7.734 1 92 86 GLY A C 1
ATOM 637 O O . GLY A 1 86 ? -15.664 12.742 -8.531 1 92 86 GLY A O 1
ATOM 638 N N . LEU A 1 87 ? -13.727 13.367 -7.672 1 96.56 87 LEU A N 1
ATOM 639 C CA . LEU A 1 87 ? -12.945 12.492 -8.539 1 96.56 87 LEU A CA 1
ATOM 640 C C . LEU A 1 87 ? -12.5 11.234 -7.789 1 96.56 87 LEU A C 1
ATOM 642 O O . LEU A 1 87 ? -12.391 11.25 -6.562 1 96.56 87 LEU A O 1
ATOM 646 N N . GLU A 1 88 ? -12.289 10.188 -8.562 1 97.44 88 GLU A N 1
ATOM 647 C CA . GLU A 1 88 ? -11.758 8.938 -8.023 1 97.44 88 GLU A CA 1
ATOM 648 C C . GLU A 1 88 ? -10.578 8.445 -8.852 1 97.44 88 GLU A C 1
ATOM 650 O O . GLU A 1 88 ? -10.547 8.625 -10.07 1 97.44 88 GLU A O 1
ATOM 655 N N . CYS A 1 89 ? -9.633 7.887 -8.188 1 98.5 89 CYS A N 1
ATOM 656 C CA . CYS A 1 89 ? -8.445 7.336 -8.836 1 98.5 89 CYS A CA 1
ATOM 657 C C . CYS A 1 89 ? -8.742 5.965 -9.43 1 98.5 89 CYS A C 1
ATOM 659 O O . CYS A 1 89 ? -8.992 5.004 -8.703 1 98.5 89 CYS A O 1
ATOM 661 N N . VAL A 1 90 ? -8.625 5.848 -10.75 1 98.56 90 VAL A N 1
ATOM 662 C CA . VAL A 1 90 ? -9.039 4.609 -11.398 1 98.56 90 VAL A CA 1
ATOM 663 C C . VAL A 1 90 ? -7.953 4.148 -12.375 1 98.56 90 VAL A C 1
ATOM 665 O O . VAL A 1 90 ? -7.199 4.969 -12.906 1 98.56 90 VAL A O 1
ATOM 668 N N . PRO A 1 91 ? -7.863 2.854 -12.609 1 98.62 91 PRO A N 1
ATOM 669 C CA . PRO A 1 91 ? -6.914 2.355 -13.609 1 98.62 91 PRO A CA 1
ATOM 670 C C . PRO A 1 91 ? -7.355 2.648 -15.039 1 98.62 91 PRO A C 1
ATOM 672 O O . PRO A 1 91 ? -8.539 2.529 -15.359 1 98.62 91 PRO A O 1
ATOM 675 N N . THR A 1 92 ? -6.453 3.039 -15.805 1 98.69 92 THR A N 1
ATOM 676 C CA . THR A 1 92 ? -6.727 3.234 -17.219 1 98.69 92 THR A CA 1
ATOM 677 C C . THR A 1 92 ? -5.832 2.34 -18.078 1 98.69 92 THR A C 1
ATOM 679 O O . THR A 1 92 ? -6.016 2.244 -19.297 1 98.69 92 THR A O 1
ATOM 682 N N . GLY A 1 93 ? -4.789 1.754 -17.484 1 98.62 93 GLY A N 1
ATOM 683 C CA . GLY A 1 93 ? -3.924 0.746 -18.078 1 98.62 93 GLY A CA 1
ATOM 684 C C . GLY A 1 93 ? -3.598 -0.391 -17.125 1 98.62 93 GLY A C 1
ATOM 685 O O . GLY A 1 93 ? -3.352 -0.164 -15.938 1 98.62 93 GLY A O 1
ATOM 686 N N . GLN A 1 94 ? -3.732 -1.554 -17.656 1 97.88 94 GLN A N 1
ATOM 687 C CA . GLN A 1 94 ? -3.432 -2.707 -16.812 1 97.88 94 GLN A CA 1
ATOM 688 C C . GLN A 1 94 ? -2.893 -3.869 -17.641 1 97.88 94 GLN A C 1
ATOM 690 O O . GLN A 1 94 ? -3.025 -3.877 -18.875 1 97.88 94 GLN A O 1
ATOM 695 N N . HIS A 1 95 ? -2.238 -4.777 -17.016 1 97.56 95 HIS A N 1
ATOM 696 C CA . HIS A 1 95 ? -1.715 -5.988 -17.641 1 97.56 95 HIS A CA 1
ATOM 697 C C . HIS A 1 95 ? -1.58 -7.117 -16.625 1 97.56 95 HIS A C 1
ATOM 699 O O . HIS A 1 95 ? -1.677 -6.887 -15.414 1 97.56 95 HIS A O 1
ATOM 705 N N . GLN A 1 96 ? -1.428 -8.289 -17.141 1 97.25 96 GLN A N 1
ATOM 706 C CA . GLN A 1 96 ? -1.245 -9.453 -16.281 1 97.25 96 GLN A CA 1
ATOM 707 C C . GLN A 1 96 ? 0.234 -9.719 -16.016 1 97.25 96 GLN A C 1
ATOM 709 O O . GLN A 1 96 ? 1.069 -9.547 -16.906 1 97.25 96 GLN A O 1
ATOM 714 N N . VAL A 1 97 ? 0.497 -10.109 -14.836 1 97.19 97 VAL A N 1
ATOM 715 C CA . VAL A 1 97 ? 1.834 -10.547 -14.445 1 97.19 97 VAL A CA 1
ATOM 716 C C . VAL A 1 97 ? 1.782 -11.984 -13.938 1 97.19 97 VAL A C 1
ATOM 718 O O . VAL A 1 97 ? 0.903 -12.336 -13.148 1 97.19 97 VAL A O 1
ATOM 721 N N . ARG A 1 98 ? 2.684 -12.75 -14.383 1 97.69 98 ARG A N 1
ATOM 722 C CA . ARG A 1 98 ? 2.771 -14.117 -13.898 1 97.69 98 ARG A CA 1
ATOM 723 C C . ARG A 1 98 ? 3.826 -14.25 -12.805 1 97.69 98 ARG A C 1
ATOM 725 O O . ARG A 1 98 ? 4.945 -13.758 -12.953 1 97.69 98 ARG A O 1
ATOM 732 N N . MET A 1 99 ? 3.518 -15.016 -11.773 1 97.06 99 MET A N 1
ATOM 733 C CA . MET A 1 99 ? 4.395 -15.156 -10.609 1 97.06 99 MET A CA 1
ATOM 734 C C . MET A 1 99 ? 4.492 -16.625 -10.188 1 97.06 99 MET A C 1
ATOM 736 O O . MET A 1 99 ? 3.496 -17.344 -10.203 1 97.06 99 MET A O 1
ATOM 740 N N . GLN A 1 1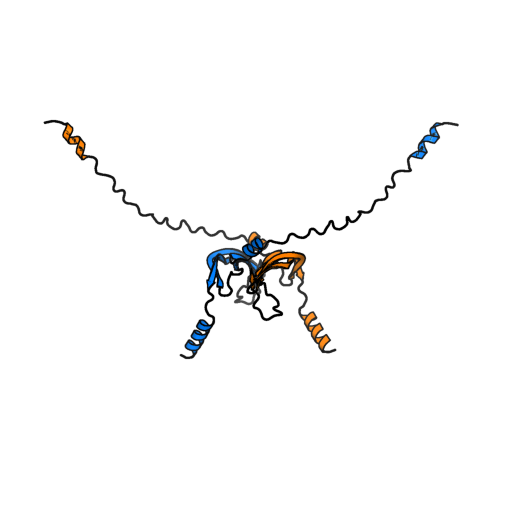00 ? 5.688 -16.906 -9.82 1 97.12 100 GLN A N 1
ATOM 741 C CA . GLN A 1 100 ? 5.855 -18.234 -9.242 1 97.12 100 GLN A CA 1
ATOM 742 C C . GLN A 1 100 ? 5.438 -18.266 -7.777 1 97.12 100 GLN A C 1
ATOM 744 O O . GLN A 1 100 ? 5.754 -17.344 -7.02 1 97.12 100 GLN A O 1
ATOM 749 N N . ILE A 1 101 ? 4.734 -19.344 -7.473 1 94.38 101 ILE A N 1
ATOM 750 C CA . ILE A 1 101 ? 4.25 -19.562 -6.113 1 94.38 101 ILE A CA 1
ATOM 751 C C . ILE A 1 101 ? 4.461 -21.016 -5.707 1 94.38 101 ILE A C 1
ATOM 753 O O . ILE A 1 101 ? 4.211 -21.922 -6.496 1 94.38 101 ILE A O 1
ATOM 757 N N . LEU A 1 102 ? 4.902 -21.188 -4.5 1 93.12 102 LEU A N 1
ATOM 758 C CA . LEU A 1 102 ? 5.016 -22.547 -3.979 1 93.12 102 LEU A CA 1
ATOM 759 C C . LEU A 1 102 ? 3.709 -22.984 -3.328 1 93.12 102 LEU A C 1
ATOM 761 O O . LEU A 1 102 ? 3.201 -22.328 -2.428 1 93.12 102 LEU A O 1
ATOM 765 N N . MET A 1 103 ? 3.215 -24.141 -3.803 1 88.88 103 MET A N 1
ATOM 766 C CA . MET A 1 103 ? 2.004 -24.734 -3.242 1 88.88 103 MET A CA 1
ATOM 767 C C . MET A 1 103 ? 2.34 -25.922 -2.359 1 88.88 103 MET A C 1
ATOM 769 O O . MET A 1 103 ? 2.854 -26.938 -2.844 1 88.88 103 MET A O 1
ATOM 773 N N . ILE A 1 104 ? 2.014 -25.734 -1.146 1 85.19 104 ILE A N 1
ATOM 774 C CA . ILE A 1 104 ? 2.377 -26.781 -0.202 1 85.19 104 ILE A CA 1
ATOM 775 C C . ILE A 1 104 ? 1.132 -27.578 0.187 1 85.19 104 ILE A C 1
ATOM 777 O O . ILE A 1 104 ? 0.155 -27 0.681 1 85.19 104 ILE A O 1
ATOM 781 N N . ARG A 1 105 ? 1.105 -28.875 -0.181 1 80.94 105 ARG A N 1
ATOM 782 C CA . ARG A 1 105 ? 0.083 -29.844 0.213 1 80.94 105 ARG A CA 1
ATOM 783 C C . ARG A 1 105 ? 0.71 -31.062 0.856 1 80.94 105 ARG A C 1
ATOM 785 O O . ARG A 1 105 ? 1.401 -31.844 0.188 1 80.94 105 ARG A O 1
ATOM 792 N N . TYR A 1 106 ? 0.541 -31.188 2.117 1 76.06 106 TYR A N 1
ATOM 793 C CA . TYR A 1 106 ? 1.184 -32.312 2.773 1 76.06 106 TYR A CA 1
ATOM 794 C C . TYR A 1 106 ? 0.752 -33.625 2.133 1 76.06 106 TYR A C 1
ATOM 796 O O . TYR A 1 106 ? -0.442 -33.875 1.941 1 76.06 106 TYR A O 1
ATOM 804 N N . PRO A 1 107 ? 1.576 -34.344 1.787 1 81.31 107 PRO A N 1
ATOM 805 C CA . PRO A 1 107 ? 3.018 -34.281 2.045 1 81.31 107 PRO A CA 1
ATOM 806 C C . PRO A 1 107 ? 3.797 -33.688 0.872 1 81.31 107 PRO A C 1
ATOM 808 O O . PRO A 1 107 ? 5.027 -33.781 0.846 1 81.31 107 PRO A O 1
ATOM 811 N N . SER A 1 108 ? 3.217 -33.25 -0.114 1 86 108 SER A N 1
ATOM 812 C CA . SER A 1 108 ? 3.895 -32.812 -1.322 1 86 108 SER A CA 1
ATOM 813 C C . SER A 1 108 ? 3.816 -31.281 -1.461 1 86 108 SER A C 1
ATOM 815 O O . SER A 1 108 ? 3.012 -30.625 -0.789 1 86 108 SER A O 1
ATOM 817 N N . SER A 1 109 ? 4.891 -30.719 -2.107 1 88 109 SER A N 1
ATOM 818 C CA . SER A 1 109 ? 4.879 -29.328 -2.514 1 88 109 SER A CA 1
ATOM 819 C C . SER A 1 109 ? 5.176 -29.172 -4.004 1 88 109 SER A C 1
ATOM 821 O O . SER A 1 109 ? 5.879 -30 -4.586 1 88 109 SER A O 1
ATOM 823 N N . GLN A 1 110 ? 4.488 -28.141 -4.547 1 91.06 110 GLN A N 1
ATOM 824 C CA . GLN A 1 110 ? 4.68 -27.891 -5.973 1 91.06 110 GLN A CA 1
ATOM 825 C C . GLN A 1 110 ? 4.879 -26.406 -6.246 1 91.06 110 GLN A C 1
ATOM 827 O O . GLN A 1 110 ? 4.211 -25.562 -5.641 1 91.06 110 GLN A O 1
ATOM 832 N N . LEU A 1 111 ? 5.832 -26.219 -7.156 1 93.62 111 LEU A N 1
ATOM 833 C CA . LEU A 1 111 ? 6.016 -24.859 -7.637 1 93.62 111 LEU A CA 1
ATOM 834 C C . LEU A 1 111 ? 5.047 -24.547 -8.773 1 93.62 111 LEU A C 1
ATOM 836 O O . LEU A 1 111 ? 5.145 -25.125 -9.852 1 93.62 111 LEU A O 1
ATOM 840 N N . GLY A 1 112 ? 4.133 -23.672 -8.492 1 93.19 112 GLY A N 1
ATOM 841 C CA . GLY A 1 112 ? 3.15 -23.266 -9.484 1 93.19 112 GLY A CA 1
ATOM 842 C C . GLY A 1 112 ? 3.268 -21.812 -9.891 1 93.19 112 GLY A C 1
ATOM 843 O O . GLY A 1 112 ? 4.223 -21.125 -9.508 1 93.19 112 GLY A O 1
ATOM 844 N N . GLU A 1 113 ? 2.332 -21.406 -10.859 1 93.06 113 GLU A N 1
ATOM 845 C CA . GLU A 1 113 ? 2.307 -20.031 -11.32 1 93.06 113 GLU A CA 1
ATOM 846 C C . GLU A 1 113 ? 0.907 -19.438 -11.203 1 93.06 113 GLU A C 1
ATOM 848 O O . GLU A 1 113 ? -0.091 -20.141 -11.391 1 93.06 113 GLU A O 1
ATOM 853 N N . MET A 1 114 ? 0.933 -18.188 -10.867 1 91.62 114 MET A N 1
ATOM 854 C CA . MET A 1 114 ? -0.325 -17.453 -10.789 1 91.62 114 MET A CA 1
ATOM 855 C C . MET A 1 114 ? -0.243 -16.156 -11.594 1 91.62 114 MET A C 1
ATOM 857 O O . MET A 1 114 ? 0.813 -15.523 -11.656 1 91.62 114 MET A O 1
ATOM 861 N N . SER A 1 115 ? -1.396 -15.82 -12.219 1 94.25 115 SER A N 1
ATOM 862 C CA . SER A 1 115 ? -1.481 -14.555 -12.953 1 94.25 115 SER A CA 1
ATOM 863 C C . SER A 1 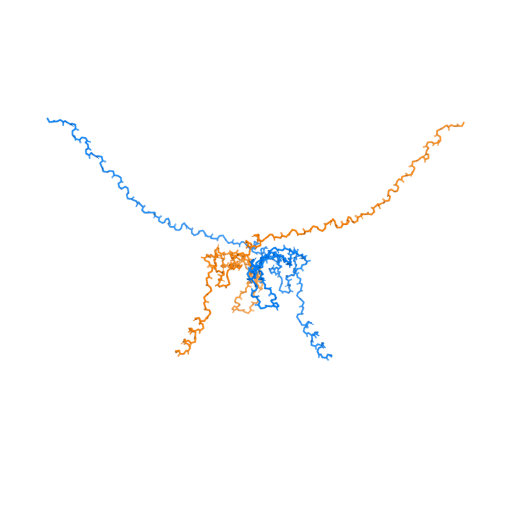115 ? -2.258 -13.508 -12.164 1 94.25 115 SER A C 1
ATOM 865 O O . SER A 1 115 ? -3.371 -13.773 -11.703 1 94.25 115 SER A O 1
ATOM 867 N N . LEU A 1 116 ? -1.61 -12.375 -12.039 1 94.75 116 LEU A N 1
ATOM 868 C CA . LEU A 1 116 ? -2.248 -11.297 -11.289 1 94.75 116 LEU A CA 1
ATOM 869 C C . LEU A 1 116 ? -2.309 -10.023 -12.125 1 94.75 116 LEU A C 1
ATOM 871 O O . LEU A 1 116 ? -1.438 -9.781 -12.961 1 94.75 116 LEU A O 1
ATOM 875 N N . GLU A 1 117 ? -3.264 -9.273 -11.852 1 96.62 117 GLU A N 1
ATOM 876 C CA . GLU A 1 117 ? -3.432 -8.008 -12.555 1 96.62 117 GLU A CA 1
ATOM 877 C C . GLU A 1 117 ? -2.602 -6.902 -11.914 1 96.62 117 GLU A C 1
ATOM 879 O O . GLU A 1 117 ? -2.607 -6.742 -10.695 1 96.62 117 GLU A O 1
ATOM 884 N N . GLU A 1 118 ? -1.91 -6.18 -12.766 1 97.88 118 GLU A N 1
ATOM 885 C CA . GLU A 1 118 ? -1.2 -4.98 -12.336 1 97.88 118 GLU A CA 1
ATOM 886 C C . GLU A 1 118 ? -1.663 -3.754 -13.117 1 97.88 118 GLU A C 1
ATOM 888 O O . GLU A 1 118 ? -1.977 -3.852 -14.305 1 97.88 118 GLU A O 1
ATOM 893 N N . HIS A 1 119 ? -1.753 -2.684 -12.391 1 98.69 119 HIS A N 1
ATOM 894 C CA . HIS A 1 119 ? -2.113 -1.415 -13.016 1 98.69 119 HIS A CA 1
ATOM 895 C C . HIS A 1 119 ? -0.874 -0.669 -13.5 1 98.69 119 HIS A C 1
ATOM 897 O O . HIS A 1 119 ? 0.109 -0.545 -12.766 1 98.69 119 HIS A O 1
ATOM 903 N N . SER A 1 120 ? -0.918 -0.204 -14.781 1 98.69 120 SER A N 1
ATOM 904 C CA . SER A 1 120 ? 0.237 0.484 -15.352 1 98.69 120 SER A CA 1
ATOM 905 C C . SER A 1 120 ? -0.034 1.976 -15.516 1 98.69 120 SER A C 1
ATOM 907 O O . SER A 1 120 ? 0.899 2.773 -15.633 1 98.69 120 SER A O 1
ATOM 909 N N . GLN A 1 121 ? -1.369 2.303 -15.578 1 98.88 121 GLN A N 1
ATOM 910 C CA . GLN A 1 121 ? -1.764 3.701 -15.711 1 98.88 121 GLN A CA 1
ATOM 911 C C . GLN A 1 121 ? -3.008 4.004 -14.883 1 98.88 121 GLN A C 1
ATOM 913 O O . GLN A 1 121 ? -3.9 3.164 -14.766 1 98.88 121 GLN A O 1
ATOM 918 N N . CYS A 1 122 ? -3.041 5.188 -14.352 1 98.88 122 CYS A N 1
ATOM 919 C CA . CYS A 1 122 ? -4.145 5.629 -13.508 1 98.88 122 CYS A CA 1
ATOM 920 C C . CYS A 1 122 ? -4.562 7.051 -13.844 1 98.88 122 CYS A C 1
ATOM 922 O O . CYS A 1 122 ? -3.754 7.84 -14.344 1 98.88 122 CYS A O 1
ATOM 924 N N . GLU A 1 123 ? -5.773 7.324 -13.578 1 98.69 123 GLU A N 1
ATOM 925 C CA . GLU A 1 123 ? -6.281 8.68 -13.773 1 98.69 123 GLU A CA 1
ATOM 926 C C . GLU A 1 123 ? -7.387 9.008 -12.773 1 98.69 123 GLU A C 1
ATOM 928 O O . GLU A 1 123 ? -8.109 8.117 -12.328 1 98.69 123 GLU A O 1
ATOM 933 N N . CYS A 1 124 ? -7.469 10.25 -12.398 1 98.62 124 CYS A N 1
ATOM 934 C CA . CYS A 1 124 ? -8.625 10.734 -11.648 1 98.62 124 CYS A CA 1
ATOM 935 C C . CYS A 1 124 ? -9.805 11.008 -12.578 1 98.62 124 CYS A C 1
ATOM 937 O O . CYS A 1 124 ? -9.711 11.828 -13.484 1 98.62 124 CYS A O 1
ATOM 939 N N . ARG A 1 125 ? -10.852 10.289 -12.305 1 98.19 125 ARG A N 1
ATOM 940 C CA . ARG A 1 125 ? -12.055 10.414 -13.117 1 98.19 125 ARG A CA 1
ATOM 941 C C . ARG A 1 125 ? -13.281 10.68 -12.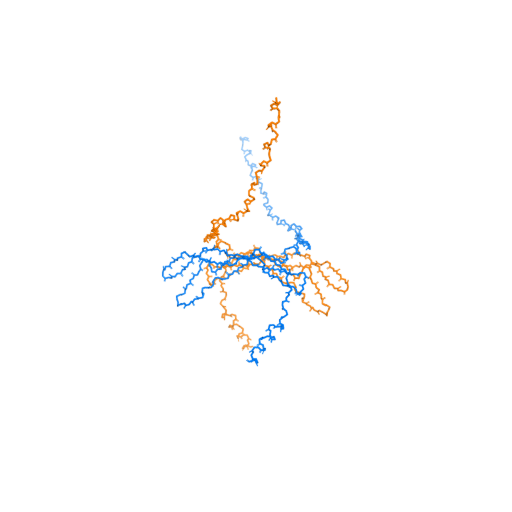242 1 98.19 125 ARG A C 1
ATOM 943 O O . ARG A 1 125 ? -13.281 10.359 -11.055 1 98.19 125 ARG A O 1
ATOM 950 N N . PRO A 1 126 ? -14.305 11.383 -12.75 1 96.94 126 PRO A N 1
ATOM 951 C CA . PRO A 1 126 ? -15.492 11.68 -11.945 1 96.94 126 PRO A CA 1
ATOM 952 C C . PRO A 1 126 ? -16.125 10.43 -11.352 1 96.94 126 PRO A C 1
ATOM 954 O O . PRO A 1 126 ? -16.25 9.406 -12.031 1 96.94 126 PRO A O 1
ATOM 957 N N . LYS A 1 127 ? -16.5 10.602 -10.062 1 94 127 LYS A N 1
ATOM 958 C CA . LYS A 1 127 ? -17.188 9.5 -9.406 1 94 127 LYS A CA 1
ATOM 959 C C . LYS A 1 127 ? -18.578 9.297 -9.992 1 94 127 LYS A C 1
ATOM 961 O O . LYS A 1 127 ? -19.266 10.273 -10.305 1 94 127 LYS A O 1
ATOM 966 N N . LYS A 1 128 ? -18.906 8.031 -10.32 1 82.5 128 LYS A N 1
ATOM 967 C CA . LYS A 1 128 ? -20.25 7.758 -10.805 1 82.5 128 LYS A CA 1
ATOM 968 C C . LYS A 1 128 ? -21.281 7.914 -9.688 1 82.5 128 LYS A C 1
ATOM 970 O O . LYS A 1 128 ? -21.047 7.477 -8.562 1 82.5 128 LYS A O 1
ATOM 975 N N . PRO A 1 129 ? -22.312 8.836 -9.805 1 69.19 129 PRO A N 1
ATOM 976 C CA . PRO A 1 129 ? -23.328 9.039 -8.781 1 69.19 129 PRO A CA 1
ATOM 977 C C . PRO A 1 129 ? -23.859 7.727 -8.203 1 69.19 129 PRO A C 1
ATOM 979 O O . PRO A 1 129 ? -24.016 6.746 -8.93 1 69.19 129 PRO A O 1
ATOM 982 N N . GLU A 1 130 ? -23.484 7.402 -7.02 1 57 130 GLU A N 1
ATOM 983 C CA . GLU A 1 130 ? -24.047 6.242 -6.344 1 57 130 GLU A CA 1
ATOM 984 C C . GLU A 1 130 ? -25.547 6.102 -6.66 1 57 130 GLU A C 1
ATOM 986 O O . GLU A 1 130 ? -26.109 5.016 -6.516 1 57 130 GLU A O 1
ATOM 991 N N . SER A 1 131 ? -26.297 7.129 -6.719 1 51.44 131 SER A N 1
ATOM 992 C CA . SER A 1 131 ? -27.75 7.066 -6.863 1 51.44 131 SER A CA 1
ATOM 993 C C . SER A 1 131 ? -28.141 6.277 -8.102 1 51.44 131 SER A C 1
ATOM 995 O O . SER A 1 131 ? -29.312 5.906 -8.266 1 51.44 131 SER A O 1
ATOM 997 N N . ALA A 1 132 ? -27.531 6.477 -9.195 1 47.22 132 ALA A N 1
ATOM 998 C CA . ALA A 1 132 ? -28.094 5.832 -10.375 1 47.22 132 ALA A CA 1
ATOM 999 C C . ALA A 1 132 ? -27.969 4.312 -10.289 1 47.22 132 ALA A C 1
ATOM 1001 O O . ALA A 1 132 ? -28.703 3.58 -10.953 1 47.22 132 ALA A O 1
ATOM 1002 N N . VAL A 1 133 ? -26.938 3.797 -9.656 1 49 133 VAL A N 1
ATOM 1003 C CA . VAL A 1 133 ? -26.844 2.348 -9.516 1 49 133 VAL A CA 1
ATOM 1004 C C . VAL A 1 133 ? -27.938 1.842 -8.586 1 49 133 VAL A C 1
ATOM 1006 O O . VAL A 1 133 ? -28.516 0.771 -8.812 1 49 133 VAL A O 1
ATOM 1009 N N . LYS A 1 134 ? -28.203 2.496 -7.488 1 49.12 134 LYS A N 1
ATOM 1010 C CA . LYS A 1 134 ? -29.312 2.088 -6.629 1 49.12 134 LYS A CA 1
ATOM 1011 C C . LYS A 1 134 ? -30.641 2.283 -7.332 1 49.12 134 LYS A C 1
ATOM 1013 O O . LYS A 1 134 ? -31.578 1.497 -7.137 1 49.12 134 LYS A O 1
ATOM 1018 N N . LEU A 1 135 ? -30.75 3.387 -8.023 1 47.91 135 LEU A N 1
ATOM 1019 C CA . LEU A 1 135 ? -32.031 3.6 -8.68 1 47.91 135 LEU A CA 1
ATOM 1020 C C . LEU A 1 135 ? -32.281 2.545 -9.758 1 47.91 135 LEU A C 1
ATOM 1022 O O . LEU A 1 135 ? -33.438 2.146 -9.992 1 47.91 135 LEU A O 1
ATOM 1026 N N . ASP A 1 136 ? -31.297 2.064 -10.344 1 49.19 136 ASP A N 1
ATOM 1027 C CA . ASP A 1 136 ? -31.5 1.04 -11.367 1 49.19 136 ASP A CA 1
ATOM 1028 C C . ASP A 1 136 ? -31.75 -0.327 -10.734 1 49.19 136 ASP A C 1
ATOM 1030 O O . ASP A 1 136 ? -32.5 -1.143 -11.281 1 49.19 136 ASP A O 1
ATOM 1034 N N . ARG A 1 137 ? -31.125 -0.572 -9.641 1 47.44 137 ARG A N 1
ATOM 1035 C CA . ARG A 1 137 ? -31.406 -1.819 -8.938 1 47.44 137 ARG A CA 1
ATOM 1036 C C . ARG A 1 137 ? -32.844 -1.848 -8.422 1 47.44 137 ARG A C 1
ATOM 1038 O O . ARG A 1 137 ? -33.531 -2.871 -8.523 1 47.44 137 ARG A O 1
ATOM 1045 N N . CYS A 1 138 ? -33.312 -0.805 -7.891 1 50.5 138 CYS A N 1
ATOM 1046 C CA . CYS A 1 138 ? -34.688 -0.733 -7.422 1 50.5 138 CYS A CA 1
ATOM 1047 C C . CYS A 1 138 ? -35.656 -0.816 -8.586 1 50.5 138 CYS A C 1
ATOM 1049 O O . CYS A 1 138 ? -36.75 -1.345 -8.438 1 50.5 138 CYS A O 1
ATOM 1051 N N . ARG A 1 139 ? -35.375 -0.235 -9.641 1 45.44 139 ARG A N 1
ATOM 1052 C CA . ARG A 1 139 ? -36.281 -0.333 -10.781 1 45.44 139 ARG A CA 1
ATOM 1053 C C . ARG A 1 139 ? -36.312 -1.756 -11.328 1 45.44 139 ARG A C 1
ATOM 1055 O O . ARG A 1 139 ? -37.344 -2.217 -11.797 1 45.44 139 ARG A O 1
ATOM 1062 N N . LYS A 1 140 ? -35.188 -2.504 -11.281 1 49.12 140 LYS A N 1
ATOM 1063 C CA . LYS A 1 140 ? -35.188 -3.871 -11.805 1 49.12 140 LYS A CA 1
ATOM 1064 C C . LYS A 1 140 ? -35.969 -4.809 -10.883 1 49.12 140 LYS A C 1
ATOM 1066 O O . LYS A 1 140 ? -36.531 -5.812 -11.336 1 49.12 140 LYS A O 1
ATOM 1071 N N . LEU A 1 141 ? -36.031 -4.508 -9.562 1 48.59 141 LEU A N 1
ATOM 1072 C CA . LEU A 1 141 ? -36.844 -5.316 -8.641 1 48.59 141 LEU A CA 1
ATOM 1073 C C . LEU A 1 141 ? -38.312 -4.922 -8.703 1 48.59 141 LEU A C 1
ATOM 1075 O O . LEU A 1 141 ? -39.156 -5.637 -8.18 1 48.59 141 LEU A O 1
ATOM 1079 N N . ARG A 1 142 ? -38.625 -3.811 -9.312 1 40.81 142 ARG A N 1
ATOM 1080 C CA . ARG A 1 142 ? -40.031 -3.436 -9.398 1 40.81 142 ARG A CA 1
ATOM 1081 C C . ARG A 1 142 ? -40.625 -3.855 -10.734 1 40.81 142 ARG A C 1
ATOM 1083 O O . ARG A 1 142 ? -41.812 -3.613 -10.992 1 40.81 142 ARG A O 1
ATOM 1090 N N . ARG A 1 143 ? -39.625 -4.23 -11.617 1 37.38 143 ARG A N 1
ATOM 1091 C CA . ARG A 1 143 ? -40.281 -4.828 -12.773 1 37.38 143 ARG A CA 1
ATOM 1092 C C . ARG A 1 143 ? -40.469 -6.332 -12.594 1 37.38 143 ARG A C 1
ATOM 1094 O O . ARG A 1 143 ? -39.562 -7 -12.055 1 37.38 143 ARG A O 1
ATOM 1101 N N . MET B 1 1 ? 17.656 12.586 -91.625 1 35.38 1 MET B N 1
ATOM 1102 C CA . MET B 1 1 ? 16.719 12.57 -90.5 1 35.38 1 MET B CA 1
ATOM 1103 C C . MET B 1 1 ? 17.422 12.32 -89.188 1 35.38 1 MET B C 1
ATOM 1105 O O . MET B 1 1 ? 18.234 11.398 -89.125 1 35.38 1 MET B O 1
ATOM 1109 N N . SER B 1 2 ? 17.641 13.375 -88.125 1 44.38 2 SER B N 1
ATOM 1110 C CA . SER B 1 2 ? 18.578 13.688 -87.062 1 44.38 2 SER B CA 1
ATOM 1111 C C . SER B 1 2 ? 18.297 12.836 -85.812 1 44.38 2 SER B C 1
ATOM 1113 O O . SER B 1 2 ? 17.141 12.562 -85.5 1 44.38 2 SER B O 1
ATOM 1115 N N . PRO B 1 3 ? 19.25 11.883 -85.375 1 55.12 3 PRO B N 1
ATOM 1116 C CA . PRO B 1 3 ? 19.25 10.836 -84.375 1 55.12 3 PRO B CA 1
ATOM 1117 C C . PRO B 1 3 ? 18.875 11.352 -83 1 55.12 3 PRO B C 1
ATOM 1119 O O . PRO B 1 3 ? 18.781 10.578 -82.062 1 55.12 3 PRO B O 1
ATOM 1122 N N . LEU B 1 4 ? 18.812 12.719 -82.812 1 50.38 4 LEU B N 1
ATOM 1123 C CA . LEU B 1 4 ? 18.719 13.328 -81.438 1 50.38 4 LEU B CA 1
ATOM 1124 C C . LEU B 1 4 ? 17.328 13.102 -80.875 1 50.38 4 LEU B C 1
ATOM 112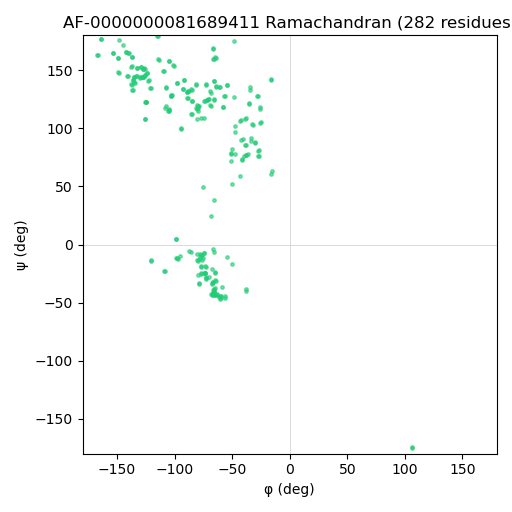6 O O . LEU B 1 4 ? 17.125 13.344 -79.688 1 50.38 4 LEU B O 1
ATOM 1130 N N . LEU B 1 5 ? 16.281 12.812 -81.625 1 49 5 LEU B N 1
ATOM 1131 C CA . LEU B 1 5 ? 14.898 12.844 -81.188 1 49 5 LEU B CA 1
ATOM 1132 C C . LEU B 1 5 ? 14.625 11.68 -80.188 1 49 5 LEU B C 1
ATOM 1134 O O . LEU B 1 5 ? 13.664 11.719 -79.438 1 49 5 LEU B O 1
ATOM 1138 N N . ARG B 1 6 ? 15.367 10.586 -80.312 1 38.66 6 ARG B N 1
ATOM 1139 C CA . ARG B 1 6 ? 14.906 9.367 -79.688 1 38.66 6 ARG B CA 1
ATOM 1140 C C . ARG B 1 6 ? 15.094 9.453 -78.188 1 38.66 6 ARG B C 1
ATOM 1142 O O . ARG B 1 6 ? 14.625 8.578 -77.438 1 38.66 6 ARG B O 1
ATOM 1149 N N . ARG B 1 7 ? 15.945 10.359 -77.688 1 43.41 7 ARG B N 1
ATOM 1150 C CA . ARG B 1 7 ? 16.359 10.18 -76.25 1 43.41 7 ARG B CA 1
ATOM 1151 C C . ARG B 1 7 ? 15.25 10.609 -75.312 1 43.41 7 ARG B C 1
ATOM 1153 O O . ARG B 1 7 ? 15.375 10.438 -74.125 1 43.41 7 ARG B O 1
ATOM 1160 N N . LEU B 1 8 ? 14.25 11.312 -75.875 1 42 8 LEU B N 1
ATOM 1161 C CA . LEU B 1 8 ? 13.469 12.047 -74.875 1 42 8 LEU B CA 1
ATOM 1162 C C . LEU B 1 8 ? 12.516 11.109 -74.125 1 42 8 LEU B C 1
ATOM 1164 O O . LEU B 1 8 ? 11.992 11.469 -73.062 1 42 8 LEU B O 1
ATOM 1168 N N . LEU B 1 9 ? 12.172 9.984 -74.812 1 38.59 9 LEU B N 1
ATOM 1169 C CA . LEU B 1 9 ? 10.898 9.477 -74.25 1 38.59 9 LEU B CA 1
ATOM 1170 C C . LEU B 1 9 ? 11.094 8.766 -72.938 1 38.59 9 LEU B C 1
ATOM 1172 O O . LEU B 1 9 ? 10.125 8.258 -72.375 1 38.59 9 LEU B O 1
ATOM 1176 N N . LEU B 1 10 ? 12.375 8.484 -72.5 1 38.62 10 LEU B N 1
ATOM 1177 C CA . LEU B 1 10 ? 12.406 7.32 -71.625 1 38.62 10 LEU B CA 1
ATOM 1178 C C . LEU B 1 10 ? 11.945 7.684 -70.188 1 38.62 10 LEU B C 1
ATOM 1180 O O . LEU B 1 10 ? 11.906 6.828 -69.312 1 38.62 10 LEU B O 1
ATOM 1184 N N . ALA B 1 11 ? 11.812 8.961 -69.812 1 38.25 11 ALA B N 1
ATOM 1185 C CA . ALA B 1 11 ? 12.07 9.125 -68.375 1 38.25 11 ALA B CA 1
ATOM 1186 C C . ALA B 1 11 ? 10.883 8.656 -67.562 1 38.25 11 ALA B C 1
ATOM 1188 O O . ALA B 1 11 ? 10.977 8.578 -66.312 1 38.25 11 ALA B O 1
ATOM 1189 N N . ALA B 1 12 ? 9.695 8.664 -68.125 1 39.97 12 ALA B N 1
ATOM 1190 C CA . ALA B 1 12 ? 8.648 8.922 -67.125 1 39.97 12 ALA B CA 1
ATOM 1191 C C . ALA B 1 12 ? 8.344 7.672 -66.312 1 39.97 12 ALA B C 1
ATOM 1193 O O . ALA B 1 12 ? 7.375 7.637 -65.562 1 39.97 12 ALA B O 1
ATOM 1194 N N . LEU B 1 13 ? 8.867 6.617 -66.688 1 41.88 13 LEU B N 1
ATOM 1195 C CA . LEU B 1 13 ? 8.227 5.5 -66 1 41.88 13 LEU B CA 1
ATOM 1196 C C . LEU B 1 13 ? 8.508 5.543 -64.5 1 41.88 13 LEU B C 1
ATOM 1198 O O . LEU B 1 13 ? 9.555 5.074 -64.062 1 41.88 13 LEU B O 1
ATOM 1202 N N . LEU B 1 14 ? 8.516 6.742 -63.906 1 38.75 14 LEU B N 1
ATOM 1203 C CA . LEU B 1 14 ? 8.75 6.734 -62.469 1 38.75 14 LEU B CA 1
ATOM 1204 C C . LEU B 1 14 ? 7.855 5.715 -61.75 1 38.75 14 LEU B C 1
ATOM 1206 O O . LEU B 1 14 ? 6.711 5.508 -62.156 1 38.75 14 LEU B O 1
ATOM 1210 N N . GLN B 1 15 ? 8.539 4.828 -60.938 1 42.81 15 GLN B N 1
ATOM 1211 C CA . GLN B 1 15 ? 8.344 3.648 -60.094 1 42.81 15 GLN B CA 1
ATOM 1212 C C . GLN B 1 15 ? 7.223 3.867 -59.094 1 42.81 15 GLN B C 1
ATOM 1214 O O . GLN B 1 15 ? 7.289 4.781 -58.281 1 42.81 15 GLN B O 1
ATOM 1219 N N . LEU B 1 16 ? 5.973 3.883 -59.562 1 43.78 16 LEU B N 1
ATOM 1220 C CA . LEU B 1 16 ? 4.879 3.76 -58.594 1 43.78 16 LEU B CA 1
ATOM 1221 C C . LEU B 1 16 ? 5.191 2.691 -57.562 1 43.78 16 LEU B C 1
ATOM 1223 O O . LEU B 1 16 ? 5.145 1.496 -57.875 1 43.78 16 LEU B O 1
ATOM 1227 N N . ALA B 1 17 ? 6.312 2.848 -56.812 1 46.34 17 ALA B N 1
ATOM 1228 C CA . ALA B 1 17 ? 6.477 1.894 -55.719 1 46.34 17 ALA B CA 1
ATOM 1229 C C . ALA B 1 17 ? 5.191 1.771 -54.906 1 46.34 17 ALA B C 1
ATOM 1231 O O . ALA B 1 17 ? 4.594 2.779 -54.531 1 46.34 17 ALA B O 1
ATOM 1232 N N . PRO B 1 18 ? 4.344 0.702 -55.219 1 49.38 18 PRO B N 1
ATOM 1233 C CA . PRO B 1 18 ? 3.207 0.538 -54.312 1 49.38 18 PRO B CA 1
ATOM 1234 C C . PRO B 1 18 ? 3.57 0.825 -52.844 1 49.38 18 PRO B C 1
ATOM 1236 O O . PRO B 1 18 ? 4.723 0.646 -52.438 1 49.38 18 PRO B O 1
ATOM 1239 N N . ALA B 1 19 ? 3.07 1.949 -52.312 1 46.22 19 ALA B N 1
ATOM 1240 C CA . ALA B 1 19 ? 3.137 2.176 -50.844 1 46.22 19 ALA B CA 1
ATOM 1241 C C . ALA B 1 19 ? 2.816 0.898 -50.094 1 46.22 19 ALA B C 1
ATOM 1243 O O . ALA B 1 19 ? 1.715 0.356 -50.219 1 46.22 19 ALA B O 1
ATOM 1244 N N . GLN B 1 20 ? 3.758 -0.07 -50.094 1 45.31 20 GLN B N 1
ATOM 1245 C CA . GLN B 1 20 ? 3.49 -1.166 -49.188 1 45.31 20 GLN B CA 1
ATOM 1246 C C . GLN B 1 20 ? 2.969 -0.643 -47.844 1 45.31 20 GLN B C 1
ATOM 1248 O O . GLN B 1 20 ? 3.527 0.3 -47.281 1 45.31 20 GLN B O 1
ATOM 1253 N N . GLY B 1 21 ? 1.648 -0.502 -47.719 1 44.5 21 GLY B N 1
ATOM 1254 C CA . GLY B 1 21 ? 1.087 -0.153 -46.438 1 44.5 21 GLY B CA 1
ATOM 1255 C C . GLY B 1 21 ? 1.843 -0.767 -45.25 1 44.5 21 GLY B C 1
ATOM 1256 O O . GLY B 1 21 ? 2.631 -1.695 -45.438 1 44.5 21 GLY B O 1
ATOM 1257 N N . PRO B 1 22 ? 2.09 0.007 -44.25 1 45.59 22 PRO B N 1
ATOM 1258 C CA . PRO B 1 22 ? 2.77 -0.559 -43.062 1 45.59 22 PRO B CA 1
ATOM 1259 C C . PRO B 1 22 ? 2.289 -1.969 -42.75 1 45.59 22 PRO B C 1
ATOM 1261 O O . PRO B 1 22 ? 1.082 -2.229 -42.719 1 45.59 22 PRO B O 1
ATOM 1264 N N . VAL B 1 23 ? 2.861 -3.021 -43.375 1 42.69 23 VAL B N 1
ATOM 1265 C CA . VAL B 1 23 ? 2.639 -4.34 -42.781 1 42.69 23 VAL B CA 1
ATOM 1266 C C . VAL B 1 23 ? 2.566 -4.219 -41.281 1 42.69 23 VAL B C 1
ATOM 1268 O O . VAL B 1 23 ? 3.502 -3.732 -40.625 1 42.69 23 VAL B O 1
ATOM 1271 N N . SER B 1 24 ? 1.417 -3.994 -40.719 1 40.69 24 SER B N 1
ATOM 1272 C CA . SER B 1 24 ? 1.323 -4.238 -39.281 1 40.69 24 SER B CA 1
ATOM 1273 C C . SER B 1 24 ? 2.154 -5.449 -38.875 1 40.69 24 SER B C 1
ATOM 1275 O O . SER B 1 24 ? 1.947 -6.555 -39.375 1 40.69 24 SER B O 1
ATOM 1277 N N . GLN B 1 25 ? 3.504 -5.242 -38.781 1 40.66 25 GLN B N 1
ATOM 1278 C CA . GLN B 1 25 ? 4.289 -6.328 -38.219 1 40.66 25 GLN B CA 1
ATOM 1279 C C . GLN B 1 25 ? 3.434 -7.191 -37.281 1 40.66 25 GLN B C 1
ATOM 1281 O O . GLN B 1 25 ? 2.619 -6.672 -36.531 1 40.66 25 GLN B O 1
ATOM 1286 N N . PRO B 1 26 ? 3.01 -8.406 -37.719 1 43.09 26 PRO B N 1
ATOM 1287 C CA . PRO B 1 26 ? 2.414 -9.227 -36.656 1 43.09 26 PRO B CA 1
ATOM 1288 C C . PRO B 1 26 ? 2.982 -8.906 -35.281 1 43.09 26 PRO B C 1
ATOM 1290 O O . PRO B 1 26 ? 4.109 -8.414 -35.156 1 43.09 26 PRO B O 1
ATOM 1293 N N . ASP B 1 27 ? 2.117 -8.633 -34.281 1 40.53 27 ASP B N 1
ATOM 1294 C CA . ASP B 1 27 ? 2.6 -8.664 -32.906 1 40.53 27 ASP B CA 1
ATOM 1295 C C . ASP B 1 27 ? 3.736 -9.672 -32.75 1 40.53 27 ASP B C 1
ATOM 1297 O O . ASP B 1 27 ? 3.617 -10.82 -33.188 1 40.53 27 ASP B O 1
ATOM 1301 N N . ALA B 1 28 ? 5.066 -9.266 -33 1 43.06 28 ALA B N 1
ATOM 1302 C CA . ALA B 1 28 ? 6.188 -10.148 -32.688 1 43.06 28 ALA B CA 1
ATOM 1303 C C . ALA B 1 28 ? 5.75 -11.273 -31.75 1 43.06 28 ALA B C 1
ATOM 1305 O O . ALA B 1 28 ? 4.758 -11.141 -31.016 1 43.06 28 ALA B O 1
ATOM 1306 N N . PRO B 1 29 ? 6.207 -12.492 -31.844 1 42.31 29 PRO B N 1
ATOM 1307 C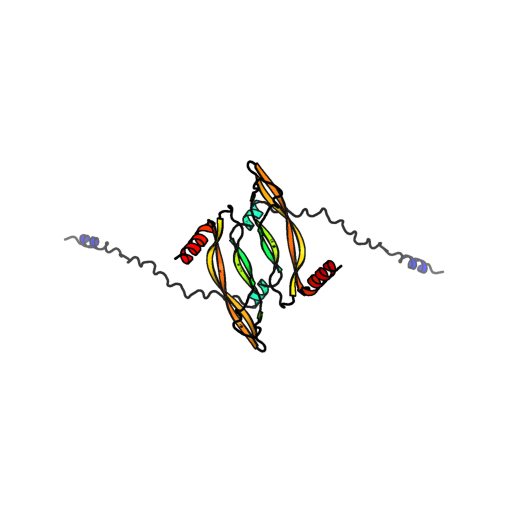 CA . PRO B 1 29 ? 5.934 -13.461 -30.781 1 42.31 29 PRO B CA 1
ATOM 1308 C C . PRO B 1 29 ? 5.695 -12.797 -29.438 1 42.31 29 PRO B C 1
ATOM 1310 O O . PRO B 1 29 ? 6.238 -11.719 -29.156 1 42.31 29 PRO B O 1
ATOM 1313 N N . GLY B 1 30 ? 4.535 -12.938 -28.812 1 41.38 30 GLY B N 1
ATOM 1314 C CA . GLY B 1 30 ? 4.039 -12.531 -27.516 1 41.38 30 GLY B CA 1
ATOM 1315 C C . GLY B 1 30 ? 5.137 -12.398 -26.469 1 41.38 30 GLY B C 1
ATOM 1316 O O . GLY B 1 30 ? 5.934 -13.312 -26.281 1 41.38 30 GLY B O 1
ATOM 1317 N N . HIS B 1 31 ? 5.902 -11.336 -26.391 1 46.34 31 HIS B N 1
ATOM 1318 C CA . HIS B 1 31 ? 6.723 -11.094 -25.203 1 46.34 31 HIS B CA 1
ATOM 1319 C C . HIS B 1 31 ? 6.266 -11.953 -24.031 1 46.34 31 HIS B C 1
ATOM 1321 O O . HIS B 1 31 ? 5.203 -11.711 -23.453 1 46.34 31 HIS B O 1
ATOM 1327 N N . GLN B 1 32 ? 6.309 -13.172 -24.188 1 52.66 32 GLN B N 1
ATOM 1328 C CA . GLN B 1 32 ? 6.055 -14 -23 1 52.66 32 GLN B CA 1
ATOM 1329 C C . GLN B 1 32 ? 6.418 -13.25 -21.719 1 52.66 32 GLN B C 1
ATOM 1331 O O . GLN B 1 32 ? 7.586 -12.922 -21.5 1 52.66 32 GLN B O 1
ATOM 1336 N N . LYS B 1 33 ? 5.625 -12.375 -21.344 1 65.56 33 LYS B N 1
ATOM 1337 C CA . LYS B 1 33 ? 5.84 -11.633 -20.094 1 65.56 33 LYS B CA 1
ATOM 1338 C C . LYS B 1 33 ? 6.535 -12.5 -19.047 1 65.56 33 LYS B C 1
ATOM 1340 O O . LYS B 1 33 ? 6.105 -13.625 -18.781 1 65.56 33 LYS B O 1
ATOM 1345 N N . LYS B 1 34 ? 7.855 -12.281 -18.844 1 85.88 34 LYS B N 1
ATOM 1346 C CA . LYS B 1 34 ? 8.734 -12.914 -17.859 1 85.88 34 LYS B CA 1
ATOM 1347 C C . LYS B 1 34 ? 7.988 -13.195 -16.547 1 85.88 34 LYS B C 1
ATOM 1349 O O . LYS B 1 34 ? 7.246 -12.344 -16.062 1 85.88 34 LYS B O 1
ATOM 1354 N N . VAL B 1 35 ? 7.992 -14.523 -16.172 1 96.5 35 VAL B N 1
ATOM 1355 C CA . VAL B 1 35 ? 7.441 -14.953 -14.898 1 96.5 35 VAL B CA 1
ATOM 1356 C C . VAL B 1 35 ? 8.344 -14.484 -13.758 1 96.5 35 VAL B C 1
ATOM 1358 O O . VAL B 1 35 ? 9.562 -14.688 -13.797 1 96.5 35 VAL B O 1
ATOM 1361 N N . VAL B 1 36 ? 7.797 -13.805 -12.844 1 98.06 36 VAL B N 1
ATOM 1362 C CA . VAL B 1 36 ? 8.562 -13.422 -11.664 1 98.06 36 VAL B CA 1
ATOM 1363 C C . VAL B 1 36 ? 8.93 -14.664 -10.859 1 98.06 36 VAL B C 1
ATOM 1365 O O . VAL B 1 36 ? 8.062 -15.469 -10.516 1 98.06 36 VAL B O 1
ATOM 1368 N N . SER B 1 37 ? 10.172 -14.828 -10.617 1 98.25 37 SER B N 1
ATOM 1369 C CA . SER B 1 37 ? 10.648 -16.016 -9.93 1 98.25 37 SER B CA 1
ATOM 1370 C C . SER B 1 37 ? 10.102 -16.094 -8.508 1 98.25 37 SER B C 1
ATOM 1372 O O . SER B 1 37 ? 9.766 -15.07 -7.906 1 98.25 37 SER B O 1
ATOM 1374 N N . TRP B 1 38 ? 10.141 -17.281 -7.949 1 98.06 38 TRP B N 1
ATOM 1375 C CA . TRP B 1 38 ? 9.641 -17.5 -6.598 1 98.06 38 TRP B CA 1
ATOM 1376 C C . TRP B 1 38 ? 10.453 -16.703 -5.582 1 98.06 38 TRP B C 1
ATOM 1378 O O . TRP B 1 38 ? 9.891 -16.109 -4.652 1 98.06 38 TRP B O 1
ATOM 1388 N N . ILE B 1 39 ? 11.727 -16.719 -5.738 1 98.06 39 ILE B N 1
ATOM 1389 C CA . ILE B 1 39 ? 12.602 -16.016 -4.805 1 98.06 39 ILE B CA 1
ATOM 1390 C C . ILE B 1 39 ? 12.273 -14.523 -4.797 1 98.06 39 ILE B C 1
ATOM 1392 O O . ILE B 1 39 ? 12.227 -13.898 -3.736 1 98.06 39 ILE B O 1
ATOM 1396 N N . ASP B 1 40 ? 12.086 -13.969 -5.965 1 98.12 40 ASP B N 1
ATOM 1397 C CA . ASP B 1 40 ? 11.75 -12.547 -6.078 1 98.12 40 ASP B CA 1
ATOM 1398 C C . ASP B 1 40 ? 10.375 -12.266 -5.488 1 98.12 40 ASP B C 1
ATOM 1400 O O . ASP B 1 40 ? 10.188 -11.258 -4.801 1 98.12 40 ASP B O 1
ATOM 1404 N N . VAL B 1 41 ? 9.406 -13.172 -5.762 1 98.38 41 VAL B N 1
ATOM 1405 C CA . VAL B 1 41 ? 8.055 -13.016 -5.215 1 98.38 41 VAL B CA 1
ATOM 1406 C C . VAL B 1 41 ? 8.117 -13.016 -3.691 1 98.38 41 VAL B C 1
ATOM 1408 O O . VAL B 1 41 ? 7.555 -12.125 -3.043 1 98.38 41 VAL B O 1
ATOM 1411 N N . TYR B 1 42 ? 8.875 -13.977 -3.133 1 97.75 42 TYR B N 1
ATOM 1412 C CA . TYR B 1 42 ? 8.977 -14.133 -1.686 1 97.75 42 TYR B CA 1
ATOM 1413 C C . TYR B 1 42 ? 9.641 -12.922 -1.05 1 97.75 42 TYR B C 1
ATOM 1415 O O . TYR B 1 42 ? 9.141 -12.367 -0.068 1 97.75 42 TYR B O 1
ATOM 1423 N N . ALA B 1 43 ? 10.664 -12.422 -1.609 1 98.19 43 ALA B N 1
ATOM 1424 C CA . ALA B 1 43 ? 11.445 -11.312 -1.061 1 98.19 43 ALA B CA 1
ATOM 1425 C C . ALA B 1 43 ? 10.617 -10.031 -1.033 1 98.19 43 ALA B C 1
ATOM 1427 O O . ALA B 1 43 ? 10.703 -9.25 -0.082 1 98.19 43 ALA B O 1
ATOM 1428 N N . ARG B 1 44 ? 9.828 -9.82 -2.041 1 98.25 44 ARG B N 1
ATOM 1429 C CA . ARG B 1 44 ? 9.062 -8.586 -2.154 1 98.25 44 ARG B CA 1
ATOM 1430 C C . ARG B 1 44 ? 7.855 -8.609 -1.221 1 98.25 44 ARG B C 1
ATOM 1432 O O . ARG B 1 44 ? 7.34 -7.555 -0.841 1 98.25 44 ARG B O 1
ATOM 1439 N N . ALA B 1 45 ? 7.527 -9.805 -0.817 1 98.38 45 ALA B N 1
ATOM 1440 C CA . ALA B 1 45 ? 6.262 -9.93 -0.097 1 98.38 45 ALA B CA 1
ATOM 1441 C C . ALA B 1 45 ? 6.492 -9.961 1.412 1 98.38 45 ALA B C 1
ATOM 1443 O O . ALA B 1 45 ? 5.547 -9.812 2.193 1 98.38 45 ALA B O 1
ATOM 1444 N N . THR B 1 46 ? 7.695 -10.109 1.772 1 98.44 46 THR B N 1
ATOM 1445 C CA . THR B 1 46 ? 8.016 -10.312 3.182 1 98.44 46 THR B CA 1
ATOM 1446 C C . THR B 1 46 ? 7.684 -9.07 3.998 1 98.44 46 THR B C 1
ATOM 1448 O O . THR B 1 46 ? 7.586 -7.969 3.449 1 98.44 46 THR B O 1
ATOM 1451 N N . CYS B 1 47 ? 7.512 -9.211 5.324 1 98.81 47 CYS B N 1
ATOM 1452 C CA . CYS B 1 47 ? 7.238 -8.172 6.305 1 98.81 47 CYS B CA 1
ATOM 1453 C C . CYS B 1 47 ? 8.328 -7.105 6.289 1 98.81 47 CYS B C 1
ATOM 1455 O O . CYS B 1 47 ? 9.484 -7.395 6.602 1 98.81 47 CYS B O 1
ATOM 1457 N N . GLN B 1 48 ? 7.988 -5.859 5.977 1 98.81 48 GLN B N 1
ATOM 1458 C CA . GLN B 1 48 ? 8.914 -4.738 5.871 1 98.81 48 GLN B CA 1
ATOM 1459 C C . GLN B 1 48 ? 8.172 -3.41 5.809 1 98.81 48 GLN B C 1
ATOM 1461 O O . GLN B 1 48 ? 6.957 -3.383 5.582 1 98.81 48 GLN B O 1
ATOM 1466 N N . PRO B 1 49 ? 8.875 -2.336 6.047 1 98.88 49 PRO B N 1
ATOM 1467 C CA . PRO B 1 49 ? 8.211 -1.051 5.809 1 98.88 49 PRO B CA 1
ATOM 1468 C C . PRO B 1 49 ? 7.777 -0.868 4.355 1 98.88 49 PRO B C 1
ATOM 1470 O O . PRO B 1 49 ? 8.531 -1.201 3.439 1 98.88 49 PRO B O 1
ATOM 1473 N N . ARG B 1 50 ? 6.559 -0.378 4.176 1 98.81 50 ARG B N 1
ATOM 1474 C CA . ARG B 1 50 ? 6 -0.162 2.846 1 98.81 50 ARG B CA 1
ATOM 1475 C C . ARG B 1 50 ? 5.312 1.195 2.756 1 98.81 50 ARG B C 1
ATOM 1477 O O . ARG B 1 50 ? 4.688 1.646 3.717 1 98.81 50 ARG B O 1
ATOM 1484 N N . GLU B 1 51 ? 5.469 1.721 1.611 1 98.62 51 GLU B N 1
ATOM 1485 C CA . GLU B 1 51 ? 4.773 2.986 1.393 1 98.62 51 GLU B CA 1
ATOM 1486 C C . GLU B 1 51 ? 3.268 2.777 1.267 1 98.62 51 GLU B C 1
ATOM 1488 O O . GLU B 1 51 ? 2.812 1.987 0.438 1 98.62 51 GLU B O 1
ATOM 1493 N N . VAL B 1 52 ? 2.477 3.467 2.1 1 98.31 52 VAL B N 1
ATOM 1494 C CA . VAL B 1 52 ? 1.021 3.363 2.043 1 98.31 52 VAL B CA 1
ATOM 1495 C C . VAL B 1 52 ? 0.406 4.758 1.983 1 98.31 52 VAL B C 1
ATOM 1497 O O . VAL B 1 52 ? 1.029 5.738 2.4 1 98.31 52 VAL B O 1
ATOM 1500 N N . VAL B 1 53 ? -0.712 4.773 1.411 1 97.88 53 VAL B N 1
ATOM 1501 C CA . VAL B 1 53 ? -1.464 6.023 1.328 1 97.88 53 VAL B CA 1
ATOM 1502 C C . VAL B 1 53 ? -2.344 6.18 2.566 1 97.88 53 VAL B C 1
ATOM 1504 O O . VAL B 1 53 ? -3.088 5.266 2.926 1 97.88 53 VAL B O 1
ATOM 1507 N N . VAL B 1 54 ? -2.291 7.336 3.166 1 96.19 54 VAL B N 1
ATOM 1508 C CA . VAL B 1 54 ? -3.096 7.629 4.348 1 96.19 54 VAL B CA 1
ATOM 1509 C C . VAL B 1 54 ? -3.936 8.883 4.102 1 96.19 54 VAL B C 1
ATOM 1511 O O . VAL B 1 54 ? -3.398 9.945 3.783 1 96.19 54 VAL B O 1
ATOM 1514 N N . PRO B 1 55 ? -5.238 8.742 4.238 1 93.75 55 PRO B N 1
ATOM 1515 C CA . PRO B 1 55 ? -6.059 9.945 4.09 1 93.75 55 PRO B CA 1
ATOM 1516 C C . PRO B 1 55 ? -5.805 10.977 5.188 1 93.75 55 PRO B C 1
ATOM 1518 O O . PRO B 1 55 ? -5.559 10.609 6.34 1 93.75 55 PRO B O 1
ATOM 1521 N N . LEU B 1 56 ? -5.801 12.18 4.758 1 90.5 56 LEU B N 1
ATOM 1522 C CA . LEU B 1 56 ? -5.703 13.25 5.746 1 90.5 56 LEU B CA 1
ATOM 1523 C C . LEU B 1 56 ? -7.082 13.758 6.137 1 90.5 56 LEU B C 1
ATOM 1525 O O . LEU B 1 56 ? -7.93 14.008 5.273 1 90.5 56 LEU B O 1
ATOM 1529 N N . THR B 1 57 ? -7.613 13.297 7.297 1 77.75 57 THR B N 1
ATOM 1530 C CA . THR B 1 57 ? -8.891 13.836 7.75 1 77.75 57 THR B CA 1
ATOM 1531 C C . THR B 1 57 ? -8.695 14.75 8.953 1 77.75 57 THR B C 1
ATOM 1533 O O . THR B 1 57 ? -7.797 14.531 9.766 1 77.75 57 THR B O 1
ATOM 1536 N N . MET B 1 58 ? -9.062 15.945 8.797 1 59.16 58 MET B N 1
ATOM 1537 C CA . MET B 1 58 ? -8.992 16.797 9.977 1 59.16 58 MET B CA 1
ATOM 1538 C C . MET B 1 58 ? -10.125 16.469 10.953 1 59.16 58 MET B C 1
ATOM 1540 O O . MET B 1 58 ? -11.227 16.125 10.531 1 59.16 58 MET B O 1
ATOM 1544 N N . GLU B 1 59 ? -9.695 15.812 12.164 1 54.19 59 GLU B N 1
ATOM 1545 C CA . GLU B 1 59 ? -10.734 15.781 13.195 1 54.19 59 GLU B CA 1
ATOM 1546 C C . GLU B 1 59 ? -11.531 17.094 13.211 1 54.19 59 GLU B C 1
ATOM 1548 O O . GLU B 1 59 ? -10.953 18.172 13.336 1 54.19 59 GLU B O 1
ATOM 1553 N N . LEU B 1 60 ? -12.305 17.156 12.336 1 48.94 60 LEU B N 1
ATOM 1554 C CA . LEU B 1 60 ? -13.07 18.391 12.242 1 48.94 60 LEU B CA 1
ATOM 1555 C C . LEU B 1 60 ? -13.641 18.781 13.602 1 48.94 60 LEU B C 1
ATOM 1557 O O . LEU B 1 60 ? -14.344 18 14.234 1 48.94 60 LEU B O 1
ATOM 1561 N N . MET B 1 61 ? -12.914 19.281 14.398 1 47.59 61 MET B N 1
ATOM 1562 C CA . MET B 1 61 ? -13.609 19.781 15.586 1 47.59 61 MET B CA 1
ATOM 1563 C C . MET B 1 61 ? -14.516 20.953 15.234 1 47.59 61 MET B C 1
ATOM 1565 O O . MET B 1 61 ? -15.32 21.375 16.062 1 47.59 61 MET B O 1
ATOM 1569 N N . GLY B 1 62 ? -14.617 21.547 13.914 1 49.38 62 GLY B N 1
ATOM 1570 C CA . GLY B 1 62 ? -15.547 22.641 13.695 1 49.38 62 GLY B CA 1
ATOM 1571 C C . GLY B 1 62 ? -16.125 22.672 12.297 1 49.38 62 GLY B C 1
ATOM 1572 O O . GLY B 1 62 ? -15.969 21.719 11.531 1 49.38 62 GLY B O 1
ATOM 1573 N N . THR B 1 63 ? -17.188 23.719 11.93 1 50.47 63 THR B N 1
ATOM 1574 C CA . THR B 1 63 ? -18.188 23.969 10.891 1 50.47 63 THR B CA 1
ATOM 1575 C C . THR B 1 63 ? -17.516 24.109 9.523 1 50.47 63 THR B C 1
ATOM 1577 O O . THR B 1 63 ? -18.188 24.062 8.492 1 50.47 63 THR B O 1
ATOM 1580 N N . VAL B 1 64 ? -16.469 24.828 9.43 1 52.41 64 VAL B N 1
ATOM 1581 C CA . VAL B 1 64 ? -16.047 25.234 8.094 1 52.41 64 VAL B CA 1
ATOM 1582 C C . VAL B 1 64 ? -15.297 24.094 7.422 1 52.41 64 VAL B C 1
ATOM 1584 O O . VAL B 1 64 ? -14.484 23.406 8.055 1 52.41 64 VAL B O 1
ATOM 1587 N N . ALA B 1 65 ? -15.828 23.719 6.391 1 57.5 65 ALA B N 1
ATOM 1588 C CA . ALA B 1 65 ? -15.305 22.625 5.559 1 57.5 65 ALA B CA 1
ATOM 1589 C C . ALA B 1 65 ? -13.828 22.844 5.246 1 57.5 65 ALA B C 1
ATOM 1591 O O . ALA B 1 65 ? -13.461 23.844 4.617 1 57.5 65 ALA B O 1
ATOM 1592 N N . LYS B 1 66 ? -12.906 22.562 6.148 1 66 66 LYS B N 1
ATOM 1593 C CA . LYS B 1 66 ? -11.469 22.672 5.883 1 66 66 LYS B CA 1
ATOM 1594 C C . LYS B 1 66 ? -10.992 21.531 4.992 1 66 66 LYS B C 1
ATOM 1596 O O . LYS B 1 66 ? -11.414 20.375 5.168 1 66 66 LYS B O 1
ATOM 1601 N N . GLN B 1 67 ? -10.383 22.094 3.836 1 83.75 67 GLN B N 1
ATOM 1602 C CA . GLN B 1 67 ? -9.797 21.109 2.932 1 83.75 67 GLN B CA 1
ATOM 1603 C C . GLN B 1 67 ? -8.281 21.062 3.094 1 83.75 67 GLN B C 1
ATOM 1605 O O . GLN B 1 67 ? -7.617 22.094 3.15 1 83.75 67 GLN B O 1
ATOM 1610 N N . LEU B 1 68 ? -7.75 19.938 3.275 1 89.81 68 LEU B N 1
ATOM 1611 C CA . LEU B 1 68 ? -6.309 19.719 3.252 1 89.81 68 LEU B CA 1
ATOM 1612 C C . LEU B 1 68 ? -5.84 19.328 1.857 1 89.81 68 LEU B C 1
ATOM 1614 O O . LEU B 1 68 ? -6.492 18.531 1.183 1 89.81 68 LEU B O 1
ATOM 1618 N N . VAL B 1 69 ? -4.766 20.016 1.542 1 92.75 69 VAL B N 1
ATOM 1619 C CA . VAL B 1 69 ? -4.203 19.719 0.227 1 92.75 69 VAL B CA 1
ATOM 1620 C C . VAL B 1 69 ? -2.73 19.344 0.365 1 92.75 69 VAL B C 1
ATOM 1622 O O . VAL B 1 69 ? -1.902 20.188 0.732 1 92.75 69 VAL B O 1
ATOM 1625 N N . PRO B 1 70 ? -2.311 18.141 -0.107 1 94.88 70 PRO B N 1
ATOM 1626 C CA . PRO B 1 70 ? -3.223 17.109 -0.598 1 94.88 70 PRO B CA 1
ATOM 1627 C C . PRO B 1 70 ? -4.113 16.531 0.503 1 94.88 70 PRO B C 1
ATOM 1629 O O . PRO B 1 70 ? -3.928 16.859 1.681 1 94.88 70 PRO B O 1
ATOM 1632 N N . SER B 1 71 ? -5.141 15.758 0.066 1 93.06 71 SER B N 1
ATOM 1633 C CA . SER B 1 71 ? -6.098 15.18 1.006 1 93.06 71 SER B CA 1
ATOM 1634 C C . SER B 1 71 ? -5.594 13.852 1.561 1 93.06 71 SER B C 1
ATOM 1636 O O . SER B 1 71 ? -6.285 13.203 2.346 1 93.06 71 SER B O 1
ATOM 1638 N N . CYS B 1 72 ? -4.461 13.383 1.019 1 96.06 72 CYS B N 1
ATOM 1639 C CA . CYS B 1 72 ? -3.803 12.188 1.526 1 96.06 72 CYS B CA 1
ATOM 1640 C C . CYS B 1 72 ? -2.287 12.336 1.489 1 96.06 72 CYS B C 1
ATOM 1642 O O . CYS B 1 72 ? -1.77 13.289 0.898 1 96.06 72 CYS B O 1
ATOM 1644 N N . VAL B 1 73 ? -1.604 11.484 2.15 1 97.62 73 VAL B N 1
ATOM 1645 C CA . VAL B 1 73 ? -0.144 11.469 2.133 1 97.62 73 VAL B CA 1
ATOM 1646 C C . VAL B 1 73 ? 0.358 10.031 2.082 1 97.62 73 VAL B C 1
ATOM 1648 O O . VAL B 1 73 ? -0.412 9.094 2.293 1 97.62 73 VAL B O 1
ATOM 1651 N N . THR B 1 74 ? 1.617 9.891 1.752 1 98.38 74 THR B N 1
ATOM 1652 C CA . THR B 1 74 ? 2.238 8.57 1.812 1 98.38 74 THR B CA 1
ATOM 1653 C C . THR B 1 74 ? 3.201 8.477 2.992 1 98.38 74 THR B C 1
ATOM 1655 O O . THR B 1 74 ? 3.928 9.43 3.281 1 98.38 74 THR B O 1
ATOM 1658 N N . VAL B 1 75 ? 3.105 7.426 3.678 1 98.25 75 VAL B N 1
ATOM 1659 C CA . VAL B 1 75 ? 4.016 7.156 4.785 1 98.25 75 VAL B CA 1
ATOM 1660 C C . VAL B 1 75 ? 4.461 5.699 4.75 1 98.25 75 VAL B C 1
ATOM 1662 O O . VAL B 1 75 ? 3.814 4.863 4.109 1 98.25 75 VAL B O 1
ATOM 1665 N N . GLN B 1 76 ? 5.57 5.43 5.453 1 98.62 76 GLN B N 1
ATOM 1666 C CA . GLN B 1 76 ? 6.039 4.055 5.59 1 98.62 76 GLN B CA 1
ATOM 1667 C C . GLN B 1 76 ? 5.344 3.35 6.754 1 98.62 76 GLN B C 1
ATOM 1669 O O . GLN B 1 76 ? 5.375 3.834 7.887 1 98.62 76 GLN B O 1
ATOM 1674 N N . ARG B 1 77 ? 4.68 2.209 6.461 1 98.81 77 ARG B N 1
ATOM 1675 C CA . ARG B 1 77 ? 4.055 1.361 7.473 1 98.81 77 ARG B CA 1
ATOM 1676 C C . ARG B 1 77 ? 4.414 -0.105 7.258 1 98.81 77 ARG B C 1
ATOM 1678 O O . ARG B 1 77 ? 4.562 -0.551 6.117 1 98.81 77 ARG B O 1
ATOM 1685 N N . CYS B 1 78 ? 4.547 -0.786 8.32 1 98.88 78 CYS B N 1
ATOM 1686 C CA . CYS B 1 78 ? 4.871 -2.203 8.211 1 98.88 78 CYS B CA 1
ATOM 1687 C C . CYS B 1 78 ? 3.744 -2.967 7.523 1 98.88 78 CYS B C 1
ATOM 1689 O O . CYS B 1 78 ? 2.57 -2.766 7.84 1 98.88 78 CYS B O 1
ATOM 1691 N N . GLY B 1 79 ? 4.172 -3.855 6.594 1 98.56 79 GLY B N 1
ATOM 1692 C CA . GLY B 1 79 ? 3.232 -4.711 5.883 1 98.56 79 GLY B CA 1
ATOM 1693 C C . GLY B 1 79 ? 3.9 -5.879 5.188 1 98.56 79 GLY B C 1
ATOM 1694 O O . GLY B 1 79 ? 5.129 -5.961 5.141 1 98.56 79 GLY B O 1
ATOM 1695 N N . GLY B 1 80 ? 3.096 -6.699 4.598 1 98.31 80 GLY B N 1
ATOM 1696 C CA . GLY B 1 80 ? 3.561 -7.953 4.031 1 98.31 80 GLY B CA 1
ATOM 1697 C C . GLY B 1 80 ? 3.15 -9.164 4.848 1 98.31 80 GLY B C 1
ATOM 1698 O O . GLY B 1 80 ? 2.338 -9.055 5.77 1 98.31 80 GLY B O 1
ATOM 1699 N N . CYS B 1 81 ? 3.648 -10.281 4.414 1 96.81 81 CYS B N 1
ATOM 1700 C CA . CYS B 1 81 ? 3.23 -11.508 5.09 1 96.81 81 CYS B CA 1
ATOM 1701 C C . CYS B 1 81 ? 4.398 -12.148 5.824 1 96.81 81 CYS B C 1
ATOM 1703 O O . CYS B 1 81 ? 5.559 -11.859 5.527 1 96.81 81 CYS B O 1
ATOM 1705 N N . CYS B 1 82 ? 4.078 -12.945 6.754 1 97 82 CYS B N 1
ATOM 1706 C CA . CYS B 1 82 ? 5.035 -13.695 7.555 1 97 82 CYS B CA 1
ATOM 1707 C C . CYS B 1 82 ? 5.062 -15.164 7.141 1 97 82 CYS B C 1
ATOM 1709 O O . CYS B 1 82 ? 4.137 -15.641 6.484 1 97 82 CYS B O 1
ATOM 1711 N N . PRO B 1 83 ? 6.191 -15.898 7.438 1 92.81 83 PRO B N 1
ATOM 1712 C CA . PRO B 1 83 ? 6.305 -17.297 7.008 1 92.81 83 PRO B CA 1
ATOM 1713 C C . PRO B 1 83 ? 5.27 -18.203 7.672 1 92.81 83 PRO B C 1
ATOM 1715 O O . PRO B 1 83 ? 4.902 -19.234 7.113 1 92.81 83 PRO B O 1
ATOM 1718 N N . ASP B 1 84 ? 4.809 -17.766 8.812 1 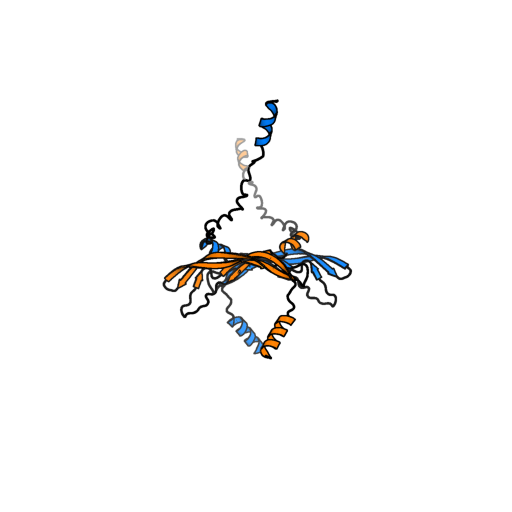89.12 84 ASP B N 1
ATOM 1719 C CA . ASP B 1 84 ? 3.852 -18.562 9.578 1 89.12 84 ASP B CA 1
ATOM 1720 C C . ASP B 1 84 ? 2.586 -17.75 9.867 1 89.12 84 ASP B C 1
ATOM 1722 O O . ASP B 1 84 ? 2.66 -16.562 10.203 1 89.12 84 ASP B O 1
ATOM 1726 N N . ASP B 1 85 ? 1.453 -18.438 9.922 1 84.88 85 ASP B N 1
ATOM 1727 C CA . ASP B 1 85 ? 0.172 -17.766 10.141 1 84.88 85 ASP B CA 1
ATOM 1728 C C . ASP B 1 85 ? 0.033 -17.297 11.586 1 84.88 85 ASP B C 1
ATOM 1730 O O . ASP B 1 85 ? -0.784 -16.422 11.883 1 84.88 85 ASP B O 1
ATOM 1734 N N . GLY B 1 86 ? 0.725 -17.938 12.406 1 92.12 86 GLY B N 1
ATOM 1735 C CA . GLY B 1 86 ? 0.682 -17.547 13.805 1 92.12 86 GLY B CA 1
ATOM 1736 C C . GLY B 1 86 ? 1.442 -16.266 14.086 1 92.12 86 GLY B C 1
ATOM 1737 O O . GLY B 1 86 ? 1.403 -15.734 15.203 1 92.12 86 GLY B O 1
ATOM 1738 N N . LEU B 1 87 ? 2.137 -15.789 13.102 1 96.56 87 LEU B N 1
ATOM 1739 C CA . LEU B 1 87 ? 2.93 -14.57 13.25 1 96.56 87 LEU B CA 1
ATOM 1740 C C . LEU B 1 87 ? 2.219 -13.383 12.625 1 96.56 87 LEU B C 1
ATOM 1742 O O . LEU B 1 87 ? 1.389 -13.547 11.727 1 96.56 87 LEU B O 1
ATOM 1746 N N . GLU B 1 88 ? 2.549 -12.211 13.148 1 97.44 88 GLU B N 1
ATOM 1747 C CA . GLU B 1 88 ? 2.043 -10.961 12.594 1 97.44 88 GLU B CA 1
ATOM 1748 C C . GLU B 1 88 ? 3.174 -9.969 12.352 1 97.44 88 GLU B C 1
ATOM 1750 O O . GLU B 1 88 ? 4.148 -9.938 13.109 1 97.44 88 GLU B O 1
ATOM 1755 N N . CYS B 1 89 ? 3.045 -9.227 11.32 1 98.5 89 CYS B N 1
ATOM 1756 C CA . CYS B 1 89 ? 4.027 -8.211 10.961 1 98.5 89 CYS B CA 1
ATOM 1757 C C . CYS B 1 89 ? 3.826 -6.949 11.789 1 98.5 89 CYS B C 1
ATOM 1759 O O . CYS B 1 89 ? 2.816 -6.258 11.641 1 98.5 89 CYS B O 1
ATOM 1761 N N . VAL B 1 90 ? 4.82 -6.59 12.602 1 98.62 90 VAL B N 1
ATOM 1762 C CA . VAL B 1 90 ? 4.629 -5.48 13.531 1 98.62 90 VAL B CA 1
ATOM 1763 C C . VAL B 1 90 ? 5.82 -4.527 13.453 1 98.62 90 VAL B C 1
ATOM 1765 O O . VAL B 1 90 ? 6.934 -4.945 13.133 1 98.62 90 VAL B O 1
ATOM 1768 N N . PRO B 1 91 ? 5.602 -3.262 13.75 1 98.62 91 PRO B N 1
ATOM 1769 C CA . PRO B 1 91 ? 6.719 -2.316 13.797 1 98.62 91 PRO B CA 1
ATOM 1770 C C . PRO B 1 91 ? 7.605 -2.51 15.023 1 98.62 91 PRO B C 1
ATOM 1772 O O . PRO B 1 91 ? 7.102 -2.756 16.125 1 98.62 91 PRO B O 1
ATOM 1775 N N . THR B 1 92 ? 8.82 -2.438 14.812 1 98.69 92 THR B N 1
ATOM 1776 C CA . THR B 1 92 ? 9.766 -2.486 15.922 1 98.69 92 THR B CA 1
ATOM 1777 C C . THR B 1 92 ? 10.609 -1.218 15.969 1 98.69 92 THR B C 1
ATOM 1779 O O . THR B 1 92 ? 11.359 -1 16.922 1 98.69 92 THR B O 1
ATOM 1782 N N . GLY B 1 93 ? 10.602 -0.421 14.898 1 98.62 93 G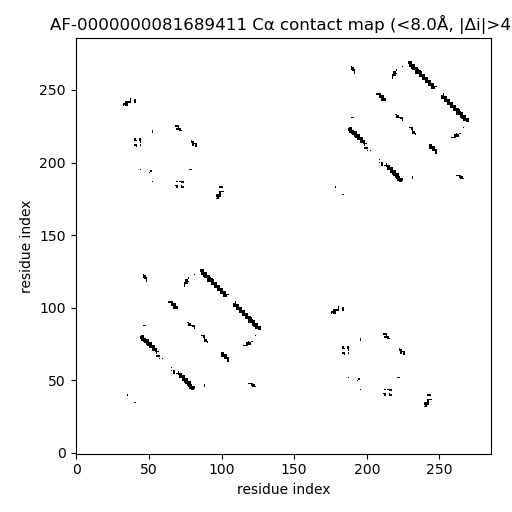LY B N 1
ATOM 1783 C CA . GLY B 1 93 ? 11.203 0.9 14.812 1 98.62 93 GLY B CA 1
ATOM 1784 C C . GLY B 1 93 ? 10.312 1.918 14.125 1 98.62 93 GLY B C 1
ATOM 1785 O O . GLY B 1 93 ? 9.664 1.606 13.125 1 98.62 93 GLY B O 1
ATOM 1786 N N . GLN B 1 94 ? 10.227 3.029 14.75 1 97.88 94 GLN B N 1
ATOM 1787 C CA . GLN B 1 94 ? 9.398 4.07 14.148 1 97.88 94 GLN B CA 1
ATOM 1788 C C . GLN B 1 94 ? 9.93 5.461 14.484 1 97.88 94 GLN B C 1
ATOM 1790 O O . GLN B 1 94 ? 10.742 5.613 15.398 1 97.88 94 GLN B O 1
ATOM 1795 N N . HIS B 1 95 ? 9.539 6.438 13.727 1 97.56 95 HIS B N 1
ATOM 1796 C CA . HIS B 1 95 ? 9.891 7.836 13.953 1 97.56 95 HIS B CA 1
ATOM 1797 C C . HIS B 1 95 ? 8.836 8.773 13.359 1 97.56 95 HIS B C 1
ATOM 1799 O O . HI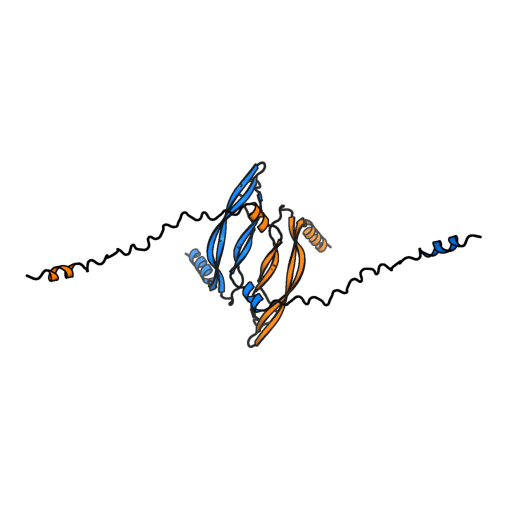S B 1 95 ? 7.973 8.336 12.594 1 97.56 95 HIS B O 1
ATOM 1805 N N . GLN B 1 96 ? 8.914 9.992 13.773 1 97.25 96 GLN B N 1
ATOM 1806 C CA . GLN B 1 96 ? 7.996 11 13.258 1 97.25 96 GLN B CA 1
ATOM 1807 C C . GLN B 1 96 ? 8.578 11.711 12.039 1 97.25 96 GLN B C 1
ATOM 1809 O O . GLN B 1 96 ? 9.781 11.984 11.992 1 97.25 96 GLN B O 1
ATOM 1814 N N . VAL B 1 97 ? 7.734 11.977 11.125 1 97.19 97 VAL B N 1
ATOM 1815 C CA . VAL B 1 97 ? 8.078 12.773 9.953 1 97.19 97 VAL B CA 1
ATOM 1816 C C . VAL B 1 97 ? 7.188 14.008 9.883 1 97.19 97 VAL B C 1
ATOM 1818 O O . VAL B 1 97 ? 5.969 13.914 10.062 1 97.19 97 VAL B O 1
ATOM 1821 N N . ARG B 1 98 ? 7.785 15.094 9.633 1 97.69 98 ARG B N 1
ATOM 1822 C CA . ARG B 1 98 ? 7.012 16.328 9.461 1 97.69 98 ARG B CA 1
ATOM 1823 C C . ARG B 1 98 ? 6.785 16.625 7.984 1 97.69 98 ARG B C 1
ATOM 1825 O O . ARG B 1 98 ? 7.723 16.578 7.188 1 97.69 98 ARG B O 1
ATOM 1832 N N . MET B 1 99 ? 5.598 17.062 7.652 1 97 99 MET B N 1
ATOM 1833 C CA . MET B 1 99 ? 5.215 17.312 6.266 1 97 99 MET B CA 1
ATOM 1834 C C . MET B 1 99 ? 4.461 18.625 6.141 1 97 99 MET B C 1
ATOM 1836 O O . MET B 1 99 ? 3.643 18.969 7 1 97 99 MET B O 1
ATOM 1840 N N . GLN B 1 100 ? 4.789 19.234 5.059 1 97.06 100 GLN B N 1
ATOM 1841 C CA . GLN B 1 100 ? 4.016 20.438 4.766 1 97.06 100 GLN B CA 1
ATOM 1842 C C . GLN B 1 100 ? 2.684 20.094 4.109 1 97.06 100 GLN B C 1
ATOM 1844 O O . GLN B 1 100 ? 2.629 19.234 3.232 1 97.06 100 GLN B O 1
ATOM 1849 N N . ILE B 1 101 ? 1.678 20.812 4.586 1 94.25 101 ILE B N 1
ATOM 1850 C CA . ILE B 1 101 ? 0.325 20.625 4.074 1 94.25 101 ILE B CA 1
ATOM 1851 C C . ILE B 1 101 ? -0.345 21.969 3.879 1 94.25 101 ILE B C 1
ATOM 1853 O O . ILE B 1 101 ? -0.225 22.859 4.727 1 94.25 101 ILE B O 1
ATOM 1857 N N . LEU B 1 102 ? -1.047 22.094 2.793 1 93 102 LEU B N 1
ATOM 1858 C CA . LEU B 1 102 ? -1.825 23.312 2.576 1 93 102 LEU B CA 1
ATOM 1859 C C . LEU B 1 102 ? -3.223 23.172 3.172 1 93 102 LEU B C 1
ATOM 1861 O O . LEU B 1 102 ? -3.953 22.25 2.844 1 93 102 LEU B O 1
ATOM 1865 N N . MET B 1 103 ? -3.559 24.156 4.02 1 88.75 103 MET B N 1
ATOM 1866 C CA . MET B 1 103 ? -4.887 24.219 4.625 1 88.75 103 MET B CA 1
ATOM 1867 C C . MET B 1 103 ? -5.742 25.297 3.973 1 88.75 103 MET B C 1
ATOM 1869 O O . MET B 1 103 ? -5.43 26.484 4.074 1 88.75 103 MET B O 1
ATOM 1873 N N . ILE B 1 104 ? -6.758 24.797 3.377 1 85.12 104 ILE B N 1
ATOM 1874 C CA . ILE B 1 104 ? -7.594 25.734 2.648 1 85.12 104 ILE B CA 1
ATOM 1875 C C . ILE B 1 104 ? -8.883 26 3.426 1 85.12 104 ILE B C 1
ATOM 1877 O O . ILE B 1 104 ? -9.633 25.062 3.725 1 85.12 104 ILE B O 1
ATOM 1881 N N . ARG B 1 105 ? -9.062 27.25 3.887 1 81 105 ARG B N 1
ATOM 1882 C CA . ARG B 1 105 ? -10.281 27.734 4.527 1 81 105 ARG B CA 1
ATOM 1883 C C . ARG B 1 105 ? -10.805 29 3.834 1 81 105 ARG B C 1
ATOM 1885 O O . ARG B 1 105 ? -10.172 30.047 3.91 1 81 105 ARG B O 1
ATOM 1892 N N . TYR B 1 106 ? -11.859 28.859 3.135 1 75.94 106 TYR B N 1
ATOM 1893 C CA . TYR B 1 106 ? -12.344 30.016 2.404 1 75.94 106 TYR B CA 1
ATOM 1894 C C . TYR B 1 106 ? -12.586 31.188 3.346 1 75.94 106 TYR B C 1
ATOM 1896 O O . TYR B 1 106 ? -13.234 31.047 4.383 1 75.94 106 TYR B O 1
ATOM 1904 N N . PRO B 1 107 ? -12.102 32.188 3.096 1 81.38 107 PRO B N 1
ATOM 1905 C CA . PRO B 1 107 ? -11.422 32.594 1.863 1 81.38 107 PRO B CA 1
ATOM 1906 C C . PRO B 1 107 ? -9.898 32.5 1.975 1 81.38 107 PRO B C 1
ATOM 1908 O O . PRO B 1 107 ? -9.18 32.969 1.101 1 81.38 107 PRO B O 1
ATOM 1911 N N . SER B 1 108 ? -9.367 32.031 2.996 1 85.81 108 SER B N 1
ATOM 1912 C CA . SER B 1 108 ? -7.93 32.031 3.223 1 85.81 108 SER B CA 1
ATOM 1913 C C . SER B 1 108 ? -7.359 30.609 3.139 1 85.81 108 SER B C 1
ATOM 1915 O O . SER B 1 108 ? -8.109 29.625 3.191 1 85.81 108 SER B O 1
ATOM 1917 N N . SER B 1 109 ? -6.062 30.562 2.686 1 88 109 SER B N 1
ATOM 1918 C CA . SER B 1 109 ? -5.293 29.312 2.746 1 88 109 SER B CA 1
ATOM 1919 C C . SER B 1 109 ? -3.979 29.516 3.488 1 88 109 SER B C 1
ATOM 1921 O O . SER B 1 109 ? -3.416 30.609 3.482 1 88 109 SER B O 1
ATOM 1923 N N . GLN B 1 110 ? -3.631 28.422 4.188 1 90.88 110 GLN B N 1
ATOM 1924 C CA . GLN B 1 110 ? -2.389 28.484 4.949 1 90.88 110 GLN B CA 1
ATOM 1925 C C . GLN B 1 110 ? -1.562 27.219 4.758 1 90.88 110 GLN B C 1
ATOM 1927 O O . GLN B 1 110 ? -2.111 26.109 4.727 1 90.88 110 GLN B O 1
ATOM 1932 N N . LEU B 1 111 ? -0.26 27.516 4.648 1 93.5 111 LEU B N 1
ATOM 1933 C CA . LEU B 1 111 ? 0.665 26.391 4.617 1 93.5 111 LEU B CA 1
ATOM 1934 C C . LEU B 1 111 ? 1.035 25.953 6.031 1 93.5 111 LEU B C 1
ATOM 1936 O O . LEU B 1 111 ? 1.675 26.703 6.77 1 93.5 111 LEU B O 1
ATOM 1940 N N . GLY B 1 112 ? 0.595 24.781 6.379 1 93 112 GLY B N 1
ATOM 1941 C CA . GLY B 1 112 ? 0.884 24.234 7.695 1 93 112 GLY B CA 1
ATOM 1942 C C . GLY B 1 112 ? 1.743 22.984 7.648 1 93 112 GLY B C 1
ATOM 1943 O O . GLY B 1 112 ? 2.256 22.609 6.59 1 93 112 GLY B O 1
ATOM 1944 N N . GLU B 1 113 ? 2.039 22.453 8.914 1 92.81 113 GLU B N 1
ATOM 1945 C CA . GLU B 1 113 ? 2.838 21.234 9.023 1 92.81 113 GLU B CA 1
ATOM 1946 C C . GLU B 1 113 ? 2.131 20.188 9.875 1 92.81 113 GLU B C 1
ATOM 1948 O O . GLU B 1 113 ? 1.442 20.516 10.844 1 92.81 113 GLU B O 1
ATOM 1953 N N . MET B 1 114 ? 2.322 18.984 9.445 1 91.5 114 MET B N 1
ATOM 1954 C CA . MET B 1 114 ? 1.781 17.859 10.203 1 91.5 114 MET B CA 1
ATOM 1955 C C . MET B 1 114 ? 2.859 16.828 10.469 1 91.5 114 MET B C 1
ATOM 1957 O O . MET B 1 114 ? 3.74 16.594 9.641 1 91.5 114 MET B O 1
ATOM 1961 N N . SER B 1 115 ? 2.762 16.219 11.688 1 94.19 115 SER B N 1
ATOM 1962 C CA . SER B 1 115 ? 3.678 15.133 12.039 1 94.19 115 SER B CA 1
ATOM 1963 C C . SER B 1 115 ? 3 13.773 11.922 1 94.19 115 SER B C 1
ATOM 1965 O O . SER B 1 115 ? 1.92 13.562 12.477 1 94.19 115 SER B O 1
ATOM 1967 N N . LEU B 1 116 ? 3.678 12.922 11.188 1 94.75 116 LEU B N 1
ATOM 1968 C CA . LEU B 1 116 ? 3.119 11.594 10.992 1 94.75 116 LEU B CA 1
ATOM 1969 C C . LEU B 1 116 ? 4.125 10.516 11.383 1 94.75 116 LEU B C 1
ATOM 1971 O O . LEU B 1 116 ? 5.336 10.719 11.266 1 94.75 116 LEU B O 1
ATOM 1975 N N . GLU B 1 117 ? 3.615 9.445 11.773 1 96.56 117 GLU B N 1
ATOM 1976 C CA . GLU B 1 117 ? 4.465 8.328 12.172 1 96.56 117 GLU B CA 1
ATOM 1977 C C . GLU B 1 117 ? 4.863 7.484 10.961 1 96.56 117 GLU B C 1
ATOM 1979 O O . GLU B 1 117 ? 4.016 7.148 10.125 1 96.56 117 GLU B O 1
ATOM 1984 N N . GLU B 1 118 ? 6.137 7.18 10.906 1 97.88 118 GLU B N 1
ATOM 1985 C CA . GLU B 1 118 ? 6.648 6.246 9.906 1 97.88 118 GLU B CA 1
ATOM 1986 C C . GLU B 1 118 ? 7.371 5.074 10.57 1 97.88 118 GLU B C 1
ATOM 1988 O O . GLU B 1 118 ? 8.031 5.246 11.602 1 97.88 118 GLU B O 1
ATOM 1993 N N . HIS B 1 119 ? 7.145 3.949 10 1 98.69 119 HIS B N 1
ATOM 1994 C CA . HIS B 1 119 ? 7.82 2.75 10.477 1 98.69 119 HIS B CA 1
ATOM 1995 C C . HIS B 1 119 ? 9.156 2.555 9.773 1 98.69 119 HIS B C 1
ATOM 1997 O O . HIS B 1 119 ? 9.242 2.662 8.547 1 98.69 119 HIS B O 1
ATOM 2003 N N . SER B 1 120 ? 10.227 2.301 10.578 1 98.69 120 SER B N 1
ATOM 2004 C CA . SER B 1 120 ? 11.555 2.146 9.992 1 98.69 120 SER B CA 1
ATOM 2005 C C . SER B 1 120 ? 12.023 0.698 10.07 1 98.69 120 SER B C 1
ATOM 2007 O O . SER B 1 120 ? 12.93 0.293 9.328 1 98.69 120 SER B O 1
ATOM 2009 N N . GLN B 1 121 ? 11.414 -0.052 11.047 1 98.88 121 GLN B N 1
ATOM 2010 C CA . GLN B 1 121 ? 11.758 -1.461 11.203 1 98.88 121 GLN B CA 1
ATOM 2011 C C . GLN B 1 121 ? 10.516 -2.299 11.508 1 98.88 121 GLN B C 1
ATOM 2013 O O . GLN B 1 121 ? 9.617 -1.846 12.219 1 98.88 121 GLN B O 1
ATOM 2018 N N . CYS B 1 122 ? 10.516 -3.492 11 1 98.88 122 CYS B N 1
ATOM 2019 C CA . CYS B 1 122 ? 9.391 -4.41 11.172 1 98.88 122 CYS B CA 1
ATOM 2020 C C . CYS B 1 122 ? 9.883 -5.82 11.477 1 98.88 122 CYS B C 1
ATOM 2022 O O . CYS B 1 122 ? 10.992 -6.191 11.094 1 98.88 122 CYS B O 1
ATOM 2024 N N . GLU B 1 123 ? 9.062 -6.535 12.156 1 98.69 123 GLU B N 1
ATOM 2025 C CA . GLU B 1 123 ? 9.375 -7.93 12.453 1 98.69 123 GLU B CA 1
ATOM 2026 C C . GLU B 1 123 ? 8.102 -8.773 12.539 1 98.69 123 GLU B C 1
ATOM 2028 O O . GLU B 1 123 ? 7.043 -8.258 12.906 1 98.69 123 GLU B O 1
ATOM 2033 N N . CYS B 1 124 ? 8.203 -10.008 12.156 1 98.62 124 CYS B N 1
ATOM 2034 C CA . CYS B 1 124 ? 7.145 -10.977 12.422 1 98.62 124 CYS B CA 1
ATOM 2035 C C . CYS B 1 124 ? 7.215 -11.477 13.859 1 98.62 124 CYS B C 1
ATOM 2037 O O . CYS B 1 124 ? 8.219 -12.07 14.266 1 98.62 124 CYS B O 1
ATOM 2039 N N . ARG B 1 125 ? 6.16 -11.219 14.562 1 98.19 125 ARG B N 1
ATOM 2040 C CA . ARG B 1 125 ? 6.086 -11.617 15.961 1 98.19 125 ARG B CA 1
ATOM 2041 C C . ARG B 1 125 ? 4.816 -12.414 16.234 1 98.19 125 ARG B C 1
ATOM 2043 O O . ARG B 1 125 ? 3.836 -12.312 15.5 1 98.19 125 ARG B O 1
ATOM 2050 N N . PRO B 1 126 ? 4.828 -13.344 17.219 1 96.94 126 PRO B N 1
ATOM 2051 C CA . PRO B 1 126 ? 3.639 -14.148 17.5 1 96.94 126 PRO B CA 1
ATOM 2052 C C . PRO B 1 126 ? 2.396 -13.305 17.766 1 96.94 126 PRO B C 1
ATOM 2054 O O . PRO B 1 126 ? 2.475 -12.289 18.453 1 96.94 126 PRO B O 1
ATOM 2057 N N . LYS B 1 127 ? 1.293 -13.797 17.141 1 93.94 127 LYS B N 1
ATOM 2058 C CA . LYS B 1 127 ? 0.025 -13.117 17.391 1 93.94 127 LYS B CA 1
ATOM 2059 C C . LYS B 1 127 ? -0.441 -13.312 18.828 1 93.94 127 LYS B C 1
ATOM 2061 O O . LYS B 1 127 ? -0.287 -14.398 19.391 1 93.94 127 LYS B O 1
ATOM 2066 N N . LYS B 1 128 ? -0.805 -12.203 19.5 1 82.5 128 LYS B N 1
ATOM 2067 C CA . LYS B 1 128 ? -1.332 -12.328 20.859 1 82.5 128 LYS B CA 1
ATOM 2068 C C . LYS B 1 128 ? -2.699 -13 20.859 1 82.5 128 LYS B C 1
ATOM 2070 O O . LYS B 1 128 ? -3.545 -12.703 20.016 1 82.5 128 LYS B O 1
ATOM 2075 N N . PRO B 1 129 ? -2.906 -14.203 21.531 1 69.38 129 PRO B N 1
ATOM 2076 C CA . PRO B 1 129 ? -4.188 -14.914 21.578 1 69.38 129 PRO B CA 1
ATOM 2077 C C . PRO B 1 129 ? -5.375 -13.977 21.797 1 69.38 129 PRO B C 1
ATOM 2079 O O . PRO B 1 129 ? -5.266 -13 22.531 1 69.38 129 PRO B O 1
ATOM 2082 N N . GLU B 1 130 ? -6.145 -13.758 20.797 1 56.81 130 GLU B N 1
ATOM 2083 C CA . GLU B 1 130 ? -7.375 -12.984 20.953 1 56.81 130 GLU B CA 1
ATOM 2084 C C . GLU B 1 130 ? -8.062 -13.305 22.281 1 56.81 130 GLU B C 1
ATOM 2086 O O . GLU B 1 130 ? -8.836 -12.5 22.781 1 56.81 130 GLU B O 1
ATOM 2091 N N . SER B 1 131 ? -8.078 -14.516 22.734 1 51.38 131 SER B N 1
ATOM 2092 C CA . SER B 1 131 ? -8.836 -14.93 23.906 1 51.38 131 SER B CA 1
ATOM 2093 C C . SER B 1 131 ? -8.453 -14.102 25.125 1 51.38 131 SER B C 1
ATOM 2095 O O . SER B 1 131 ? -9.148 -14.125 26.141 1 51.38 131 SER B O 1
ATOM 2097 N N . ALA B 1 132 ? -7.23 -13.883 25.406 1 47.03 132 ALA B N 1
ATOM 2098 C CA . ALA B 1 132 ? -6.918 -13.258 26.688 1 47.03 132 ALA B CA 1
ATOM 2099 C C . ALA B 1 132 ? -7.445 -11.828 26.734 1 47.03 132 ALA B C 1
ATOM 2101 O O . ALA B 1 132 ? -7.668 -11.289 27.828 1 47.03 132 ALA B O 1
ATOM 2102 N N . VAL B 1 133 ? -7.5 -11.109 25.641 1 48.81 133 VAL B N 1
ATOM 2103 C CA . VAL B 1 133 ? -8.062 -9.766 25.672 1 48.81 133 VAL B CA 1
ATOM 2104 C C . VAL B 1 133 ? -9.562 -9.836 25.953 1 48.81 133 VAL B C 1
ATOM 2106 O O . VAL B 1 133 ? -10.109 -8.977 26.641 1 48.81 133 VAL B O 1
ATOM 2109 N N . LYS B 1 134 ? -10.258 -10.742 25.328 1 49.12 134 LYS B N 1
ATOM 2110 C CA . LYS B 1 134 ? -11.68 -10.875 25.625 1 49.12 134 LYS B CA 1
ATOM 2111 C C . LYS B 1 134 ? -11.891 -11.367 27.062 1 49.12 134 LYS B C 1
ATOM 2113 O O . LYS B 1 134 ? -12.859 -10.984 27.719 1 49.12 134 LYS B O 1
ATOM 2118 N N . LEU B 1 135 ? -11.062 -12.32 27.453 1 48.03 135 LEU B N 1
ATOM 2119 C CA . LEU B 1 135 ? -11.266 -12.82 28.812 1 48.03 135 LEU B CA 1
ATOM 2120 C C . LEU B 1 135 ? -11 -11.727 29.844 1 48.03 135 LEU B C 1
ATOM 2122 O O . LEU B 1 135 ? -11.648 -11.688 30.891 1 48.03 135 LEU B O 1
ATOM 2126 N N . ASP B 1 136 ? -10.141 -10.852 29.578 1 49.28 136 ASP B N 1
ATOM 2127 C CA . ASP B 1 136 ? -9.867 -9.789 30.547 1 49.28 136 ASP B CA 1
ATOM 2128 C C . ASP B 1 136 ? -10.945 -8.711 30.484 1 49.28 136 ASP B C 1
ATOM 2130 O O . ASP B 1 136 ? -11.266 -8.102 31.516 1 49.28 136 ASP B O 1
ATOM 2134 N N . ARG B 1 137 ? -11.484 -8.469 29.375 1 47.31 137 ARG B N 1
ATOM 2135 C CA . ARG B 1 137 ? -12.586 -7.523 29.281 1 47.31 137 ARG B CA 1
ATOM 2136 C C . ARG B 1 137 ? -13.82 -8.055 30 1 47.31 137 ARG B C 1
ATOM 2138 O O . ARG B 1 137 ? -14.508 -7.305 30.703 1 47.31 137 ARG B O 1
ATOM 2145 N N . CYS B 1 138 ? -14.109 -9.266 29.828 1 50.38 138 CYS B N 1
ATOM 2146 C CA . CYS B 1 138 ? -15.242 -9.859 30.531 1 50.38 138 CYS B CA 1
ATOM 2147 C C . CYS B 1 138 ? -15 -9.891 32.031 1 50.38 138 CYS B C 1
ATOM 2149 O O . CYS B 1 138 ? -15.945 -9.805 32.812 1 50.38 138 CYS B O 1
ATOM 2151 N N . ARG B 1 139 ? -13.852 -10.164 32.438 1 45.69 139 ARG B N 1
ATOM 2152 C CA . ARG B 1 139 ? -13.594 -10.164 33.875 1 45.69 139 ARG B CA 1
ATOM 2153 C C . ARG B 1 139 ? -13.695 -8.758 34.438 1 45.69 139 ARG B C 1
ATOM 2155 O O . ARG B 1 139 ? -14.133 -8.578 35.594 1 45.69 139 ARG B O 1
ATOM 2162 N N . LYS B 1 140 ? -13.336 -7.73 33.688 1 48.53 140 LYS B N 1
ATOM 2163 C CA . LYS B 1 140 ? -13.414 -6.363 34.188 1 48.53 140 LYS B CA 1
ATOM 2164 C C . LYS B 1 140 ? -14.859 -5.891 34.281 1 48.53 140 LYS B C 1
ATOM 2166 O O . LYS B 1 140 ? -15.188 -5.047 35.125 1 48.53 140 LYS B O 1
ATOM 2171 N N . LEU B 1 141 ? -15.75 -6.41 33.406 1 49.78 141 LEU B N 1
ATOM 2172 C CA . LEU B 1 141 ? -17.156 -6.066 33.5 1 49.78 141 LEU B CA 1
ATOM 2173 C C . LEU B 1 141 ? -17.844 -6.883 34.594 1 49.78 141 LEU B C 1
ATOM 2175 O O . LEU B 1 141 ? -18.984 -6.578 35 1 49.78 141 LEU B O 1
ATOM 2179 N N . ARG B 1 142 ? -17.188 -7.93 35.062 1 42.78 142 ARG B N 1
ATOM 2180 C CA . ARG B 1 142 ? -17.828 -8.703 36.125 1 42.78 142 ARG B CA 1
ATOM 2181 C C . ARG B 1 142 ? -17.344 -8.25 37.5 1 42.78 142 ARG B C 1
ATOM 2183 O O . ARG B 1 142 ? -17.781 -8.789 38.5 1 42.78 142 ARG B O 1
ATOM 2190 N N . ARG B 1 143 ? -16.266 -7.387 37.375 1 37.72 143 ARG B N 1
ATOM 2191 C CA . ARG B 1 143 ? -16 -6.844 38.688 1 37.72 143 ARG B CA 1
ATOM 2192 C C . ARG B 1 143 ? -16.734 -5.52 38.906 1 37.72 143 ARG B C 1
ATOM 2194 O O . ARG B 1 143 ? -16.844 -4.715 37.969 1 37.72 143 ARG B O 1
#

Organism: Balaenoptera musculus (NCBI:txid9771)

Sequence (286 aa):
MSPLLRRLLLAALLQLAPAQGPVSQPDAPGHQKKVVSWIDVYARATCQPREVVVPLTMELMGTVAKQLVPSCVTVQRCGGCCPDDGLECVPTGQHQVRMQILMIRYPSSQLGEMSLEEHSQCECRPKKPESAVKLDRCRKLRRMSPLLRRLLLAALLQLAPAQGPVSQPDAPGHQKKVVSWIDVYARATCQPREVVVPLTMELMGTVAKQLVPSCVTVQRCGGCCPDDGLECVPTGQHQVRMQILMIRYPSSQLGEMSLEEHSQCECRPKKPESAVKLDRCRKLRR

InterPro domains:
  IPR000072 PDGF/VEGF domain [PF00341] (47-124)
  IPR000072 PDGF/VEGF domain [PS50278] (34-129)
  IPR000072 PDGF/VEGF domain [SM00141] (45-126)
  IPR000072 PDGF/VEGF domain [cd00135] (45-127)
  IPR023581 Platelet-derived growth factor, conserved site [PS00249] (70-82)
  IPR029034 Cystine-knot cytokine [G3DSA:2.10.90.10] (30-140)
  IPR029034 Cystine-knot cytokine [SSF57501] (32-128)
  IPR050507 Platelet-derived/Vascular endothelial growth factor [PTHR12025] (2-140)

Foldseek 3Di:
DDPPPPPPPPPPPDDVPPPPDPPPPPPPPPPPPDDDDPVNVDVVQEWWWDKDKAAADDPPPDDFPKDKVPRIDIATDTHGDDPDPQWDKHAPAKDKDKDWIWICTVPDIDIDIDIDMHGHDIDIDGDDPPVVVVVVVVVVVVD/DDPPPPPPPPPPPPDVPPPPDPPPPPPPPDVPPDDDDPVNVDVVQEWWWDKDKAAADDPPPDDFPKQKVPRIDIATDIHGDDPDPQWDKHAPAKDKDKDWIWIDTVPDIDIDIDIDMHGHGIDIDGDDPPVVVVVVVVVVVVD

Radius of gyration: 34.76 Å; Cα contacts (8 Å, |Δi|>4): 462; chains: 2; bounding box: 118×67×138 Å

Secondary structure (DSSP, 8-state):
--GGGGGGGGGG----------------S-----PBPHHHHHHHHBSEEEEEEEE------SSS-PEEESSEEEEEEEESB-SSTTEEEEEEEEEEEEEEEEEEETTEEEEEEEEEEEEEEEEEEEPP-HHHHHHHHHHHH--/--GGGGGGGGGG----------------S-----PBPHHHHHHHHBSEEEEEEEE------SSS-PEEESSEEEEEEEESB-SSTTEEEEEEEEEEEEEEEEEEETTEEEEEEEEEEEEEEEEEEEPP-HHHHHHHHHHHH--